Protein AF-F8QJW8-F1 (afdb_monomer_lite)

InterPro domains:
  IPR018825 Domain of unknown function DUF2427 [PF10348] (16-113)
  IPR018827 Protein YTP1-like, C-terminal [PF10355] (138-228)

Foldseek 3Di:
DDPDPPPDDDDFDQDDDPCQQPWDDDPLNVCLLVLLCCLLVPQLVVLLVCVVVVHPCNVVSVVVSLVSLVVSVCSNVPDDTHDFHDFPLVVLNVVVVVLVVLLVVLVVVLVVVPPVPHCNVVSVVSNNVSSVCSNVSSVVNSLRVVCRVVVDCPVPVLVVCLVVLVVVLVVVLVVVLCCCPVPVVVVCVVVVHDSVVVSVVSVVVSVVCSLVVSPPDPDDDVVSVVSD

pLDDT: mean 89.85, std 12.55, range [36.16, 98.5]

Sequence (228 aa):
VLTAVVVSAHEHHDELSEEEATAPVDTILWIHMGLQALVWGILFPVGMVLGITRSRWHVPLQSAGFALTIAGIVLGHSHKGRQFLPSAHGVFANVLFIPIFAQLLLGIYLKLHIHERTIRPYAVIAHGIVGKSYPVLGWTQMLLGVIAFRGYCRDHLGQCL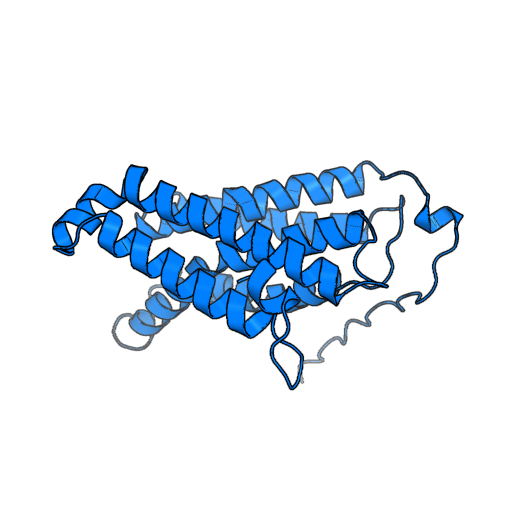AHYIMGSGFVAYGVIMAILLVVGEAWVKRSGRSPEWWDSWVITLWVSLNTFTEHRGSTWSVKDMQHT

Organism: Serpula lacrymans var. lacrymans (strain S7.3) (NCBI:txid936435)

Radius of gyration: 21.14 Å; chains: 1; bounding box: 57×52×58 Å

Secondary structure (DSSP, 8-state):
-------PPPPPPS---HHHHHS---HHHHHHHHHHHHIIIIIHHHHHHHHHTT-TTHHHHHHHHHHHHHHHHHHHHH--SS---S-HHHHHHHHHHHHHHHHHHHHHHHHTT-STTTTHHHHHHHHHHHHHHHHHHHHHHHHHHHHHHHT-SSS-HHHHHHHHHHHHHHHHHHHHHHHHHHT-HHHHHHHT--HHHHHHHHHHHHHHHHHHHH--SSS--HHHHHH-

Structure (mmCIF, N/CA/C/O backbone):
data_AF-F8QJW8-F1
#
_entry.id   AF-F8QJW8-F1
#
loop_
_atom_site.group_PDB
_atom_site.id
_atom_site.type_symbol
_atom_site.label_atom_id
_atom_site.label_alt_id
_atom_site.label_comp_id
_atom_site.label_asym_id
_atom_site.label_entity_id
_atom_site.label_seq_id
_atom_site.pdbx_PDB_ins_code
_atom_site.Cartn_x
_atom_site.Cartn_y
_atom_site.Cartn_z
_atom_site.occupancy
_atom_site.B_iso_or_equiv
_atom_site.auth_seq_id
_atom_site.auth_comp_id
_atom_site.auth_asym_id
_atom_site.auth_atom_id
_atom_site.pdbx_PDB_model_num
ATOM 1 N N . VAL A 1 1 ? -14.282 -35.675 -6.518 1.00 36.16 1 VAL A N 1
ATOM 2 C CA . VAL A 1 1 ? -12.902 -35.404 -6.979 1.00 36.16 1 VAL A CA 1
ATOM 3 C C . VAL A 1 1 ? -12.909 -34.018 -7.603 1.00 36.16 1 VAL A C 1
ATOM 5 O O . VAL A 1 1 ? -13.433 -33.873 -8.696 1.00 36.16 1 VAL A O 1
ATOM 8 N N . LEU A 1 2 ? -12.482 -32.987 -6.864 1.00 39.00 2 LEU A N 1
ATOM 9 C CA . LEU A 1 2 ? -12.323 -31.641 -7.424 1.00 39.00 2 LEU A CA 1
ATOM 10 C C . LEU A 1 2 ? -11.021 -31.639 -8.229 1.00 39.00 2 LEU A C 1
ATOM 12 O O . LEU A 1 2 ? -9.938 -31.720 -7.656 1.00 39.00 2 LEU A O 1
ATOM 16 N N . THR A 1 3 ? -11.127 -31.594 -9.551 1.00 42.06 3 THR A N 1
ATOM 17 C CA . THR A 1 3 ? -9.997 -31.344 -10.444 1.00 42.06 3 THR A CA 1
ATOM 18 C C . THR A 1 3 ? -9.549 -29.900 -10.259 1.00 42.06 3 THR A C 1
ATOM 20 O O . THR A 1 3 ? -10.220 -28.973 -10.711 1.00 42.06 3 THR A O 1
ATOM 23 N N . ALA A 1 4 ? -8.429 -29.705 -9.562 1.00 45.53 4 ALA A N 1
ATOM 24 C CA . ALA A 1 4 ? -7.701 -28.450 -9.604 1.00 45.53 4 ALA A CA 1
ATOM 25 C C . ALA A 1 4 ? -7.243 -28.233 -11.052 1.00 45.53 4 ALA A C 1
ATOM 27 O O . ALA A 1 4 ? -6.408 -28.977 -11.563 1.00 45.53 4 ALA A O 1
ATOM 28 N N . VAL A 1 5 ? -7.834 -27.251 -11.730 1.00 41.22 5 VAL A N 1
ATOM 29 C CA . VAL A 1 5 ? -7.302 -26.758 -12.999 1.00 41.22 5 VAL A CA 1
ATOM 30 C C . VAL A 1 5 ? -5.981 -26.086 -12.655 1.00 41.22 5 VAL A C 1
ATOM 32 O O . VAL A 1 5 ? -5.960 -25.008 -12.064 1.00 41.22 5 VAL A O 1
ATOM 35 N N . VAL A 1 6 ? -4.877 -26.762 -12.961 1.00 41.38 6 VAL A N 1
ATOM 36 C CA . VAL A 1 6 ? -3.554 -26.144 -12.952 1.00 41.38 6 VAL A CA 1
ATOM 37 C C . VAL A 1 6 ? -3.580 -25.117 -14.076 1.00 41.38 6 VAL A C 1
ATOM 39 O O . VAL A 1 6 ? -3.526 -25.470 -15.252 1.00 41.38 6 VAL A O 1
ATOM 42 N N . VAL A 1 7 ? -3.761 -23.846 -13.723 1.00 46.38 7 VAL A N 1
ATOM 43 C CA . VAL A 1 7 ? -3.550 -22.750 -14.666 1.00 46.38 7 VAL A CA 1
ATOM 44 C C . VAL A 1 7 ? -2.059 -22.755 -14.973 1.00 46.38 7 VAL A C 1
ATOM 46 O O . VAL A 1 7 ? -1.244 -22.476 -14.096 1.00 46.38 7 VAL A O 1
ATOM 49 N N . SER A 1 8 ? -1.705 -23.150 -16.196 1.00 47.16 8 SER A N 1
ATOM 50 C CA . SER A 1 8 ? -0.332 -23.042 -16.680 1.00 47.16 8 SER A CA 1
ATOM 51 C C . SER A 1 8 ? 0.048 -21.568 -16.672 1.00 47.16 8 SER A C 1
ATOM 53 O O . SER A 1 8 ? -0.591 -20.766 -17.352 1.00 47.16 8 SER A O 1
ATOM 55 N N . ALA A 1 9 ? 1.070 -21.205 -15.899 1.00 51.81 9 ALA A N 1
ATOM 56 C CA . ALA A 1 9 ? 1.741 -19.933 -16.109 1.00 51.81 9 ALA A CA 1
ATOM 57 C C . ALA A 1 9 ? 2.317 -19.934 -17.537 1.00 51.81 9 ALA A C 1
ATOM 59 O O . ALA A 1 9 ? 2.788 -20.972 -18.011 1.00 51.81 9 ALA A O 1
ATOM 60 N N . HIS A 1 10 ? 2.221 -18.808 -18.242 1.00 52.16 10 HIS A N 1
ATOM 61 C CA . HIS A 1 10 ? 2.908 -18.651 -19.523 1.00 52.16 10 HIS A CA 1
ATOM 62 C C . HIS A 1 10 ? 4.426 -18.675 -19.295 1.00 52.16 10 HIS A C 1
ATOM 64 O O . HIS A 1 10 ? 4.895 -18.240 -18.242 1.00 52.16 10 HIS A O 1
ATOM 70 N N . GLU A 1 11 ? 5.182 -19.187 -20.269 1.00 51.25 11 GLU A N 1
ATOM 71 C CA . GLU A 1 11 ? 6.643 -19.084 -20.267 1.00 51.25 11 GLU A CA 1
ATOM 72 C C . GLU A 1 11 ? 7.038 -17.607 -20.170 1.00 51.25 11 GLU A C 1
ATOM 74 O O . GLU A 1 11 ? 6.579 -16.771 -20.950 1.00 51.25 11 GLU A O 1
ATOM 79 N N . HIS A 1 12 ? 7.854 -17.274 -19.173 1.00 54.88 12 HIS A N 1
ATOM 80 C CA . HIS A 1 12 ? 8.476 -15.964 -19.103 1.00 54.88 12 HIS A CA 1
ATOM 81 C C . HIS A 1 12 ? 9.705 -15.990 -20.007 1.00 54.88 12 HIS A C 1
ATOM 83 O O . HIS A 1 12 ? 10.591 -16.818 -19.816 1.00 54.88 12 HIS A O 1
ATOM 89 N N . HIS A 1 13 ? 9.758 -15.094 -20.989 1.00 58.16 13 HIS A N 1
ATOM 90 C CA . HIS A 1 13 ? 10.983 -14.878 -21.745 1.00 58.16 13 HIS A CA 1
ATOM 91 C C . HIS A 1 13 ? 12.017 -14.231 -20.811 1.00 58.16 13 HIS A C 1
ATOM 93 O O . HIS A 1 13 ? 11.796 -13.134 -20.292 1.00 58.16 13 HIS A O 1
ATOM 99 N N . ASP A 1 14 ? 13.129 -14.929 -20.570 1.00 69.62 14 ASP A N 1
ATOM 100 C CA . ASP A 1 14 ? 14.255 -14.419 -19.773 1.00 69.62 14 ASP A CA 1
ATOM 101 C C . ASP A 1 14 ? 15.093 -13.376 -20.537 1.00 69.62 14 ASP A C 1
ATOM 103 O O . ASP A 1 14 ? 15.953 -12.710 -19.959 1.00 69.62 14 ASP A O 1
ATOM 107 N N . GLU A 1 15 ? 14.797 -13.184 -21.823 1.00 78.94 15 GLU A N 1
ATOM 108 C CA . GLU A 1 15 ? 15.428 -12.213 -22.710 1.00 78.94 15 GLU A CA 1
ATOM 109 C C . GLU A 1 15 ? 14.351 -11.389 -23.428 1.00 78.94 15 GLU A C 1
ATOM 111 O O . GLU A 1 15 ? 13.309 -11.914 -23.817 1.00 78.94 15 GLU A O 1
ATOM 116 N N . LEU A 1 16 ? 14.600 -10.088 -23.591 1.00 85.62 16 LEU A N 1
ATOM 117 C CA . LEU A 1 16 ? 13.775 -9.185 -24.398 1.00 85.62 16 LEU A CA 1
ATOM 118 C C . LEU A 1 16 ? 14.593 -8.703 -25.587 1.00 85.62 16 LEU A C 1
ATOM 120 O O . LEU A 1 16 ? 15.779 -8.397 -25.436 1.00 85.62 16 LEU A O 1
ATOM 124 N N . SER A 1 17 ? 13.952 -8.552 -26.743 1.00 89.81 17 SER A N 1
ATOM 125 C CA . SER A 1 17 ? 14.562 -7.808 -27.841 1.00 89.81 17 SER A CA 1
ATOM 126 C C . SER A 1 17 ? 14.733 -6.329 -27.471 1.00 89.81 17 SER A C 1
ATOM 128 O O . SER A 1 17 ? 14.002 -5.773 -26.644 1.00 89.81 17 SER A O 1
ATOM 130 N N . GLU A 1 18 ? 15.698 -5.661 -28.106 1.00 88.12 18 GLU A N 1
ATOM 131 C CA . GLU A 1 18 ? 15.909 -4.221 -27.916 1.00 88.12 18 GLU A CA 1
ATOM 132 C C . GLU A 1 18 ? 14.655 -3.416 -28.293 1.00 88.12 18 GLU A C 1
ATOM 134 O O . GLU A 1 18 ? 14.304 -2.453 -27.608 1.00 88.12 18 GLU A O 1
ATOM 139 N N . GLU A 1 19 ? 13.927 -3.854 -29.324 1.00 91.00 19 GLU A N 1
ATOM 140 C CA . GLU A 1 19 ? 12.655 -3.263 -29.742 1.00 91.00 19 GLU A CA 1
ATOM 141 C C . GLU A 1 19 ? 11.600 -3.349 -28.629 1.00 91.00 19 GLU A C 1
ATOM 143 O O . GLU A 1 19 ? 11.013 -2.336 -28.253 1.00 91.00 19 GLU A O 1
ATOM 148 N N . GLU A 1 20 ? 11.402 -4.525 -28.031 1.00 91.38 20 GLU A N 1
ATOM 149 C CA . GLU A 1 20 ? 10.426 -4.727 -26.954 1.00 91.38 20 GLU A CA 1
ATOM 150 C C . GLU A 1 20 ? 10.767 -3.937 -25.684 1.00 91.38 20 GLU A C 1
ATOM 152 O O . GLU A 1 20 ? 9.873 -3.389 -25.027 1.00 91.38 20 GLU A O 1
ATOM 157 N N . ALA A 1 21 ? 12.054 -3.858 -25.336 1.00 89.06 21 ALA A N 1
ATOM 158 C CA . ALA A 1 21 ? 12.527 -3.146 -24.152 1.00 89.06 21 ALA A CA 1
ATOM 159 C C . ALA A 1 21 ? 12.444 -1.616 -24.309 1.00 89.06 21 ALA A C 1
ATOM 161 O O . ALA A 1 21 ? 12.185 -0.896 -23.338 1.00 89.06 21 ALA A O 1
ATOM 162 N N . THR A 1 22 ? 12.655 -1.103 -25.523 1.00 91.00 22 THR A N 1
ATOM 163 C CA . THR A 1 22 ? 12.681 0.343 -25.803 1.00 91.00 22 THR A CA 1
ATOM 164 C C . THR A 1 22 ? 11.371 0.889 -26.361 1.00 91.00 22 THR A C 1
ATOM 166 O O . THR A 1 22 ? 11.186 2.112 -26.359 1.00 91.00 22 THR A O 1
ATOM 169 N N . ALA A 1 23 ? 10.432 0.013 -26.738 1.00 94.69 23 ALA A N 1
ATOM 170 C CA . ALA A 1 23 ? 9.104 0.375 -27.211 1.00 94.69 23 ALA A CA 1
ATOM 171 C C . ALA A 1 23 ? 8.422 1.422 -26.306 1.00 94.69 23 ALA A C 1
ATOM 173 O O . ALA A 1 23 ? 8.687 1.511 -25.094 1.00 94.69 23 ALA A O 1
ATOM 174 N N . PRO A 1 24 ? 7.537 2.259 -26.873 1.00 96.12 24 PRO A N 1
ATOM 175 C CA . PRO A 1 24 ? 6.809 3.244 -26.097 1.00 96.12 24 PRO A CA 1
ATOM 176 C C . PRO A 1 24 ? 5.868 2.576 -25.088 1.00 96.12 24 PRO A C 1
ATOM 178 O O . PRO A 1 24 ? 5.360 1.469 -25.279 1.00 96.12 24 PRO A O 1
ATOM 181 N N . VAL A 1 25 ? 5.620 3.291 -23.995 1.00 96.88 25 VAL A N 1
ATOM 182 C CA . VAL A 1 25 ? 4.612 2.914 -23.002 1.00 96.88 25 VAL A CA 1
ATOM 183 C C . VAL A 1 25 ? 3.246 3.164 -23.626 1.00 96.88 25 VAL A C 1
ATOM 185 O O . VAL A 1 25 ? 2.914 4.308 -23.946 1.00 96.88 25 VAL A O 1
ATOM 188 N N . ASP A 1 26 ? 2.475 2.101 -23.826 1.00 96.19 26 ASP A N 1
ATOM 189 C CA . ASP A 1 26 ? 1.152 2.209 -24.429 1.00 96.19 26 ASP A CA 1
ATOM 190 C C . ASP A 1 26 ? 0.110 2.760 -23.439 1.00 96.19 26 ASP A C 1
ATOM 192 O O . ASP A 1 26 ? 0.332 2.889 -22.230 1.00 96.19 26 ASP A O 1
ATOM 196 N N . THR A 1 27 ? -1.063 3.110 -23.962 1.00 97.62 27 THR A N 1
ATOM 197 C CA . THR A 1 27 ? -2.161 3.644 -23.150 1.00 97.62 27 THR A CA 1
ATOM 198 C C . THR A 1 27 ? -2.658 2.637 -22.110 1.00 97.62 27 THR A C 1
ATOM 200 O O . THR A 1 27 ? -3.026 3.043 -21.012 1.00 97.62 27 THR A O 1
ATOM 203 N N . ILE A 1 28 ? -2.651 1.335 -22.416 1.00 97.88 28 ILE A N 1
ATOM 204 C CA . ILE A 1 28 ? -3.119 0.284 -21.498 1.00 97.88 28 ILE A CA 1
ATOM 205 C C . ILE A 1 28 ? -2.238 0.250 -20.248 1.00 97.88 28 ILE A C 1
ATOM 207 O O . ILE A 1 28 ? -2.748 0.237 -19.127 1.00 97.88 28 ILE A O 1
ATOM 211 N N . LEU A 1 29 ? -0.923 0.300 -20.434 1.00 96.94 29 LEU A N 1
ATOM 212 C CA . LEU A 1 29 ? 0.061 0.305 -19.366 1.00 96.94 29 LEU A CA 1
ATOM 213 C C . LEU A 1 29 ? 0.009 1.607 -18.557 1.00 96.94 29 LEU A C 1
ATOM 215 O O . LEU A 1 29 ? 0.073 1.564 -17.328 1.00 96.94 29 LEU A O 1
ATOM 219 N N . TRP A 1 30 ? -0.200 2.759 -19.203 1.00 97.88 30 TRP A N 1
ATOM 220 C CA . TRP A 1 30 ? -0.462 4.015 -18.486 1.00 97.88 30 TRP A CA 1
ATOM 221 C C . TRP A 1 30 ? -1.714 3.939 -17.610 1.00 97.88 30 TRP A C 1
ATOM 223 O O . TRP A 1 30 ? -1.670 4.349 -16.447 1.00 97.88 30 TRP A O 1
ATOM 233 N N . ILE A 1 31 ? -2.812 3.381 -18.131 1.00 98.31 31 ILE A N 1
ATOM 234 C CA . ILE A 1 31 ? -4.045 3.185 -17.359 1.00 98.31 31 ILE A CA 1
ATOM 235 C C . ILE A 1 31 ? -3.792 2.215 -16.205 1.00 98.31 31 ILE A C 1
ATOM 237 O O . ILE A 1 31 ? -4.214 2.506 -15.092 1.00 98.31 31 ILE A O 1
ATOM 241 N N . HIS A 1 32 ? -3.080 1.105 -16.426 1.00 98.12 32 HIS A N 1
ATOM 242 C CA . HIS A 1 32 ? -2.706 0.170 -15.363 1.00 98.12 32 HIS A CA 1
ATOM 243 C C . HIS A 1 32 ? -1.979 0.886 -14.216 1.00 98.12 32 HIS A C 1
ATOM 245 O O . HIS A 1 32 ? -2.413 0.795 -13.066 1.00 98.12 32 HIS A O 1
ATOM 251 N N . MET A 1 33 ? -0.910 1.628 -14.528 1.00 98.00 33 MET A N 1
ATOM 252 C CA . MET A 1 33 ? -0.100 2.321 -13.523 1.00 98.00 33 MET A CA 1
ATOM 253 C C . MET A 1 33 ? -0.920 3.369 -12.765 1.00 98.00 33 MET A C 1
ATOM 255 O O . MET A 1 33 ? -0.917 3.381 -11.534 1.00 98.00 33 MET A O 1
ATOM 259 N N . GLY A 1 34 ? -1.664 4.217 -13.482 1.00 98.38 34 GLY A N 1
ATOM 260 C CA . GLY A 1 34 ? -2.496 5.253 -12.869 1.00 98.38 34 GLY A CA 1
ATOM 261 C C . GLY A 1 34 ? -3.626 4.678 -12.013 1.00 98.38 34 GLY A C 1
ATOM 262 O O . GLY A 1 34 ? -3.839 5.120 -10.883 1.00 98.38 34 GLY A O 1
ATOM 263 N N . LEU A 1 35 ? -4.319 3.652 -12.515 1.00 98.50 35 LEU A N 1
ATOM 264 C CA . LEU A 1 35 ? -5.409 2.989 -11.802 1.00 98.50 35 LEU A CA 1
ATOM 265 C C . LEU A 1 35 ? -4.908 2.307 -10.529 1.00 98.50 35 LEU A C 1
ATOM 267 O O . LEU A 1 35 ? -5.502 2.490 -9.469 1.00 98.50 35 LEU A O 1
ATOM 271 N N . GLN A 1 36 ? -3.819 1.540 -10.606 1.00 98.31 36 GLN A N 1
ATOM 272 C CA . GLN A 1 36 ? -3.287 0.843 -9.435 1.00 98.31 36 GLN A CA 1
ATOM 273 C C . GLN A 1 36 ? -2.722 1.827 -8.405 1.00 98.31 36 GLN A C 1
ATOM 275 O O . GLN A 1 36 ? -2.938 1.627 -7.211 1.00 98.31 36 GLN A O 1
ATOM 280 N N . ALA A 1 37 ? -2.096 2.928 -8.835 1.00 98.06 37 ALA A N 1
ATOM 281 C CA . ALA A 1 37 ? -1.667 3.985 -7.922 1.00 98.06 37 ALA A CA 1
ATOM 282 C C . ALA A 1 37 ? -2.853 4.615 -7.171 1.00 98.06 37 ALA A C 1
ATOM 284 O O . ALA A 1 37 ? -2.799 4.786 -5.953 1.00 98.06 37 ALA A O 1
ATOM 285 N N . LEU A 1 38 ? -3.961 4.893 -7.866 1.00 98.12 38 LEU A N 1
ATOM 286 C CA . LEU A 1 38 ? -5.191 5.395 -7.248 1.00 98.12 38 LEU A CA 1
ATOM 287 C C . LEU A 1 38 ? -5.796 4.378 -6.265 1.00 98.12 38 LEU A C 1
ATOM 289 O O . LEU A 1 38 ? -6.169 4.729 -5.146 1.00 98.12 38 LEU A O 1
ATOM 293 N N . VAL A 1 39 ? -5.896 3.110 -6.664 1.00 98.31 39 VAL A N 1
ATOM 294 C CA . VAL A 1 39 ? -6.525 2.064 -5.848 1.00 98.31 39 VAL A CA 1
ATOM 295 C C . VAL A 1 39 ? -5.723 1.793 -4.573 1.00 98.31 39 VAL A C 1
ATOM 297 O O . VAL A 1 39 ? -6.284 1.833 -3.476 1.00 98.31 39 VAL A O 1
ATOM 300 N N . TRP A 1 40 ? -4.415 1.560 -4.696 1.00 97.75 40 TRP A N 1
ATOM 301 C CA . TRP A 1 40 ? -3.556 1.195 -3.566 1.00 97.75 40 TRP A CA 1
ATOM 302 C C . TRP A 1 40 ? -3.097 2.392 -2.740 1.00 97.75 40 TRP A C 1
ATOM 304 O O . TRP A 1 40 ? -2.996 2.277 -1.520 1.00 97.75 40 TRP A O 1
ATOM 314 N N . GLY A 1 41 ? -2.846 3.536 -3.376 1.00 95.69 41 GLY A N 1
ATOM 315 C CA . GLY A 1 41 ? -2.397 4.749 -2.697 1.00 95.69 41 GLY A CA 1
ATOM 316 C C . GLY A 1 41 ? -3.523 5.544 -2.039 1.00 95.69 41 GLY A C 1
ATOM 317 O O . GLY A 1 41 ? -3.269 6.253 -1.069 1.00 95.69 41 GLY A O 1
ATOM 318 N N . ILE A 1 42 ? -4.763 5.433 -2.534 1.00 95.81 42 ILE A N 1
ATOM 319 C CA . ILE A 1 42 ? -5.879 6.273 -2.072 1.00 95.81 42 ILE A CA 1
ATOM 320 C C . ILE A 1 42 ? -7.089 5.435 -1.655 1.00 95.81 42 ILE A C 1
ATOM 322 O O . ILE A 1 42 ? -7.502 5.518 -0.498 1.00 95.81 42 ILE A O 1
ATOM 326 N N . LEU A 1 43 ? -7.671 4.620 -2.543 1.00 97.75 43 LEU A N 1
ATOM 327 C CA . LEU A 1 43 ? -8.962 3.975 -2.253 1.00 97.75 43 LEU A CA 1
ATOM 328 C C . LEU A 1 43 ? -8.891 3.003 -1.072 1.00 97.75 43 LEU A C 1
ATOM 330 O O . LEU A 1 43 ? -9.716 3.110 -0.164 1.00 97.75 43 LEU A O 1
ATOM 334 N N . PHE A 1 44 ? -7.914 2.091 -1.043 1.00 97.31 44 PHE A N 1
ATOM 335 C CA . PHE A 1 44 ? -7.772 1.145 0.067 1.00 97.31 44 PHE A CA 1
ATOM 336 C C . PHE A 1 44 ? -7.426 1.826 1.402 1.00 97.31 44 PHE A C 1
ATOM 338 O O . PHE A 1 44 ? -8.076 1.495 2.397 1.00 97.31 44 PHE A O 1
ATOM 345 N N . PRO A 1 45 ? -6.487 2.792 1.479 1.00 95.06 45 PRO A N 1
ATOM 346 C CA . PRO A 1 45 ? -6.262 3.560 2.705 1.00 95.06 45 PRO A CA 1
ATOM 347 C C . PRO A 1 45 ? -7.507 4.312 3.192 1.00 95.06 45 PRO A C 1
ATOM 349 O O . PRO A 1 45 ? -7.849 4.237 4.374 1.00 95.06 45 PRO A O 1
ATOM 352 N N . VAL A 1 46 ? -8.240 4.979 2.295 1.00 95.81 46 VAL A N 1
ATOM 353 C CA . VAL A 1 46 ? -9.497 5.659 2.651 1.00 95.81 46 VAL A CA 1
ATOM 354 C C . VAL A 1 46 ? -10.530 4.643 3.137 1.00 95.81 46 VAL A C 1
ATOM 356 O O . VAL A 1 46 ? -11.141 4.834 4.188 1.00 95.81 46 VAL A O 1
ATOM 359 N N . GLY A 1 47 ? -10.694 3.525 2.432 1.00 96.88 47 GLY A N 1
ATOM 360 C CA . GLY A 1 47 ? -11.585 2.443 2.832 1.00 96.88 47 GLY A CA 1
ATOM 361 C C . GLY A 1 47 ? -11.219 1.856 4.193 1.00 96.88 47 GLY A C 1
ATOM 362 O O . GLY A 1 47 ? -12.109 1.638 5.015 1.00 96.88 47 GLY A O 1
ATOM 363 N N . MET A 1 48 ? -9.933 1.679 4.494 1.00 96.25 48 MET A N 1
ATOM 364 C CA . MET A 1 48 ? -9.447 1.266 5.812 1.00 96.25 48 MET A CA 1
ATOM 365 C C . MET A 1 48 ? -9.869 2.263 6.901 1.00 96.25 48 MET A C 1
ATOM 367 O O . MET A 1 48 ? -10.426 1.847 7.919 1.00 96.25 48 MET A O 1
ATOM 371 N N . VAL A 1 49 ? -9.670 3.569 6.686 1.00 93.81 49 VAL A N 1
ATOM 372 C CA . VAL A 1 49 ? -10.092 4.617 7.634 1.00 93.81 49 VAL A CA 1
ATOM 373 C C . VAL A 1 49 ? -11.608 4.593 7.840 1.00 93.81 49 VAL A C 1
ATOM 375 O O . VAL A 1 49 ? -12.070 4.619 8.981 1.00 93.81 49 VAL A O 1
ATOM 378 N N . LEU A 1 50 ? -12.393 4.458 6.767 1.00 96.31 50 LEU A N 1
ATOM 379 C CA . LEU A 1 50 ? -13.850 4.294 6.847 1.00 96.31 50 LEU A CA 1
ATOM 380 C C . LEU A 1 50 ? -14.251 3.049 7.653 1.00 96.31 50 LEU A C 1
ATOM 382 O O . LEU A 1 50 ? -15.258 3.072 8.357 1.00 96.31 50 LEU A O 1
ATOM 386 N N . GLY A 1 51 ? -13.469 1.971 7.578 1.00 95.19 51 GLY A N 1
ATOM 387 C CA . GLY A 1 51 ? -13.677 0.763 8.378 1.00 95.19 51 GLY A CA 1
ATOM 388 C C . GLY A 1 51 ? -13.427 1.002 9.868 1.00 95.19 51 GLY A C 1
ATOM 389 O O . GLY A 1 51 ? -14.231 0.588 10.704 1.00 95.19 51 GLY A O 1
ATOM 390 N N . ILE A 1 52 ? -12.358 1.730 10.206 1.00 92.44 52 ILE A N 1
ATOM 391 C CA . ILE A 1 52 ? -12.021 2.107 11.590 1.00 92.44 52 ILE A CA 1
ATOM 392 C C . ILE A 1 52 ? -13.115 2.994 12.194 1.00 92.44 52 ILE A C 1
ATOM 394 O O . ILE A 1 52 ? -13.538 2.765 13.327 1.00 92.44 52 ILE A O 1
ATOM 398 N N . THR A 1 53 ? -13.621 3.961 11.427 1.00 93.31 53 THR A N 1
ATOM 399 C CA . THR A 1 53 ? -14.697 4.871 11.857 1.00 93.31 53 THR A CA 1
ATOM 400 C C . THR A 1 53 ? -16.096 4.261 11.744 1.00 93.31 53 THR A C 1
ATOM 402 O O . THR A 1 53 ? -17.080 4.924 12.061 1.00 93.31 53 THR A O 1
ATOM 405 N N . ARG A 1 54 ? -16.202 2.986 11.337 1.00 93.88 54 ARG A N 1
ATOM 406 C CA . ARG A 1 54 ? -17.463 2.240 11.165 1.00 93.88 54 ARG A CA 1
ATOM 407 C C . ARG A 1 54 ? -18.448 2.908 10.195 1.00 93.88 54 ARG A C 1
ATOM 409 O O . ARG A 1 54 ? -19.663 2.804 10.358 1.00 93.88 54 ARG A O 1
ATOM 416 N N . SER A 1 55 ? -17.940 3.569 9.160 1.00 97.00 55 SER A N 1
ATOM 417 C CA . SER A 1 55 ? -18.759 4.187 8.119 1.00 97.00 55 SER A CA 1
ATOM 418 C C . SER A 1 55 ? -19.423 3.142 7.217 1.00 97.00 55 SER A C 1
ATOM 420 O O . SER A 1 55 ? -18.795 2.176 6.779 1.00 97.00 55 SER A O 1
ATOM 422 N N . ARG A 1 56 ? -20.688 3.381 6.843 1.00 96.75 56 ARG A N 1
ATOM 423 C CA . ARG A 1 56 ? -21.428 2.541 5.880 1.00 96.75 56 ARG A CA 1
ATOM 424 C C . ARG A 1 56 ? -20.772 2.472 4.495 1.00 96.75 56 ARG A C 1
ATOM 426 O O . ARG A 1 56 ? -21.017 1.522 3.760 1.00 96.75 56 ARG A O 1
ATOM 433 N N . TRP A 1 57 ? -19.939 3.459 4.154 1.00 97.81 57 TRP A N 1
ATOM 434 C CA . TRP A 1 57 ? -19.224 3.538 2.877 1.00 97.81 57 TRP A CA 1
ATOM 435 C C . TRP A 1 57 ? -17.985 2.644 2.801 1.00 97.81 57 TRP A C 1
ATOM 437 O O . TRP A 1 57 ? -17.473 2.436 1.705 1.00 97.81 57 TRP A O 1
ATOM 447 N N . HIS A 1 58 ? -17.542 2.067 3.924 1.00 97.62 58 HIS A N 1
ATOM 448 C CA . HIS A 1 58 ? -16.409 1.144 3.953 1.00 97.62 58 HIS A CA 1
ATOM 449 C C . HIS A 1 58 ? -16.576 0.001 2.942 1.00 97.62 58 HIS A C 1
ATOM 451 O O . HIS A 1 58 ? -15.731 -0.190 2.076 1.00 97.62 58 HIS A O 1
ATOM 457 N N . VAL A 1 59 ? -17.689 -0.736 3.012 1.00 97.00 59 VAL A N 1
ATOM 458 C CA . VAL A 1 59 ? -17.882 -1.930 2.174 1.00 97.00 59 VAL A CA 1
ATOM 459 C C . VAL A 1 59 ? -18.039 -1.594 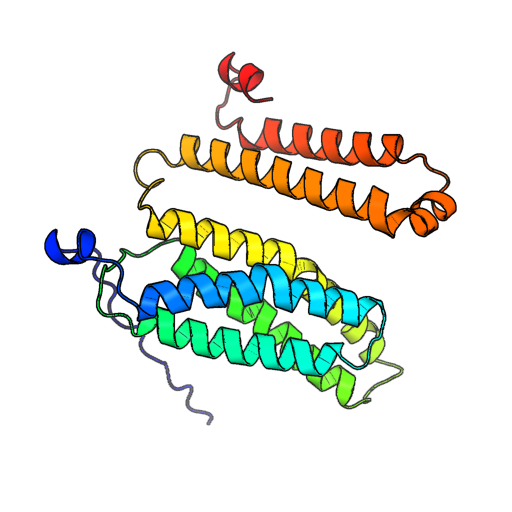0.687 1.00 97.00 59 VAL A C 1
ATOM 461 O O . VAL A 1 59 ? -17.345 -2.229 -0.109 1.00 97.00 59 VAL A O 1
ATOM 464 N N . PRO A 1 60 ? -18.868 -0.610 0.275 1.00 97.75 60 PRO A N 1
ATOM 465 C CA . PRO A 1 60 ? -18.942 -0.208 -1.128 1.00 97.75 60 PRO A CA 1
ATOM 466 C C . PRO A 1 60 ? -17.589 0.220 -1.703 1.00 97.75 60 PRO A C 1
ATOM 468 O O . PRO A 1 60 ? -17.212 -0.251 -2.774 1.00 97.75 60 PRO A O 1
ATOM 471 N N . LEU A 1 61 ? -16.831 1.051 -0.976 1.00 98.12 61 LEU A N 1
ATOM 472 C CA . LEU A 1 61 ? -15.538 1.544 -1.451 1.00 98.12 61 LEU A CA 1
ATOM 473 C C . LEU A 1 61 ? -14.509 0.414 -1.579 1.00 98.12 61 LEU A C 1
ATOM 475 O O . LEU A 1 61 ? -13.835 0.324 -2.600 1.00 98.12 61 LEU A O 1
ATOM 479 N N . GLN A 1 62 ? -14.428 -0.484 -0.591 1.00 97.31 62 GLN A N 1
ATOM 480 C CA . GLN A 1 62 ? -13.511 -1.630 -0.645 1.00 97.31 62 GLN A CA 1
ATOM 481 C C . GLN A 1 62 ? -13.879 -2.607 -1.766 1.00 97.31 62 GLN A C 1
ATOM 483 O O . GLN A 1 62 ? -12.993 -3.123 -2.440 1.00 97.31 62 GLN A O 1
ATOM 488 N N . SER A 1 63 ? -15.174 -2.835 -1.999 1.00 97.00 63 SER A N 1
ATOM 489 C CA . SER A 1 63 ? -15.643 -3.705 -3.087 1.00 97.00 63 SER A CA 1
ATOM 490 C C . SER A 1 63 ? -15.269 -3.130 -4.454 1.00 97.00 63 SER A C 1
ATOM 492 O O . SER A 1 63 ? -14.762 -3.856 -5.307 1.00 97.00 63 SER A O 1
ATOM 494 N N . ALA A 1 64 ? -15.450 -1.817 -4.640 1.00 98.06 64 ALA A N 1
ATOM 495 C CA . ALA A 1 64 ? -14.984 -1.116 -5.833 1.00 98.06 64 ALA A CA 1
ATOM 496 C C . ALA A 1 64 ? -13.455 -1.197 -5.969 1.00 98.06 64 ALA A C 1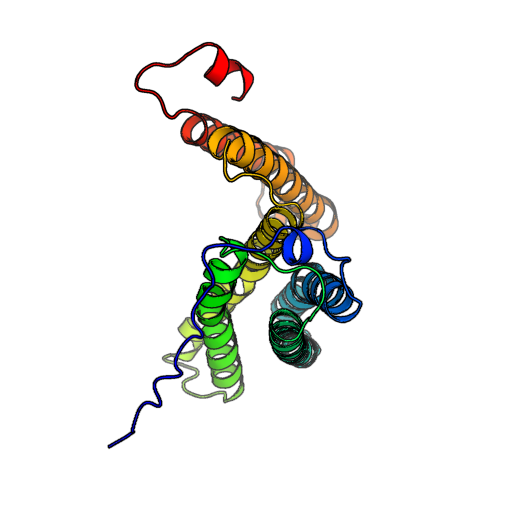
ATOM 498 O O . ALA A 1 64 ? -12.963 -1.500 -7.051 1.00 98.06 64 ALA A O 1
ATOM 499 N N . GLY A 1 65 ? -12.711 -1.012 -4.873 1.00 98.00 65 GLY A N 1
ATOM 500 C CA . GLY A 1 65 ? -11.257 -1.177 -4.838 1.00 98.00 65 GLY A CA 1
ATOM 501 C C . GLY A 1 65 ? -10.816 -2.549 -5.348 1.00 98.00 65 GLY A C 1
ATOM 502 O O . GLY A 1 65 ? -10.020 -2.615 -6.276 1.00 98.00 65 GLY A O 1
ATOM 503 N N . PHE A 1 66 ? -11.398 -3.639 -4.835 1.00 97.50 66 PHE A N 1
ATOM 504 C CA . PHE A 1 66 ? -11.081 -4.994 -5.301 1.00 97.50 66 PHE A CA 1
ATOM 505 C C . PHE A 1 66 ? -11.432 -5.220 -6.777 1.00 97.50 66 PHE A C 1
ATOM 507 O O . PHE A 1 66 ? -10.629 -5.797 -7.510 1.00 97.50 66 PHE A O 1
ATOM 514 N N . ALA A 1 67 ? -12.595 -4.748 -7.236 1.00 98.12 67 ALA A N 1
ATOM 515 C CA . ALA A 1 67 ? -12.981 -4.861 -8.643 1.00 98.12 67 ALA A CA 1
ATOM 516 C C . ALA A 1 67 ? -11.998 -4.117 -9.564 1.00 98.12 67 ALA A C 1
ATOM 518 O O . ALA A 1 67 ? -11.568 -4.653 -10.586 1.00 98.12 67 ALA A O 1
ATOM 519 N N . LEU A 1 68 ? -11.584 -2.911 -9.170 1.00 98.38 68 LEU A N 1
ATOM 520 C CA . LEU A 1 68 ? -10.596 -2.118 -9.899 1.00 98.38 68 LEU A CA 1
ATOM 521 C C . LEU A 1 68 ? -9.192 -2.731 -9.832 1.00 98.38 68 LEU A C 1
ATOM 523 O O . LEU A 1 68 ? -8.468 -2.667 -10.822 1.00 98.38 68 LEU A O 1
ATOM 527 N N . THR A 1 69 ? -8.814 -3.382 -8.726 1.00 97.81 69 THR A N 1
ATOM 528 C CA . THR A 1 69 ? -7.568 -4.159 -8.650 1.00 97.81 69 THR A CA 1
ATOM 529 C C . THR A 1 69 ? -7.572 -5.289 -9.674 1.00 97.81 69 THR A C 1
ATOM 531 O O . THR A 1 69 ? -6.587 -5.434 -10.394 1.00 97.81 69 THR A O 1
ATOM 534 N N . ILE A 1 70 ? -8.668 -6.050 -9.787 1.00 96.69 70 ILE A N 1
ATOM 535 C CA . ILE A 1 70 ? -8.807 -7.129 -10.780 1.00 96.69 70 ILE A CA 1
ATOM 536 C C . ILE A 1 70 ? -8.715 -6.564 -12.200 1.00 96.69 70 ILE A C 1
ATOM 538 O O . ILE A 1 70 ? -7.939 -7.071 -13.008 1.00 96.69 70 ILE A O 1
ATOM 542 N N . ALA A 1 71 ? -9.443 -5.483 -12.496 1.00 97.75 71 ALA A N 1
ATOM 543 C CA . ALA A 1 71 ? -9.362 -4.815 -13.793 1.00 97.75 71 ALA A CA 1
ATOM 544 C C . ALA A 1 71 ? -7.927 -4.363 -14.104 1.00 97.75 71 ALA A C 1
ATOM 546 O O . ALA A 1 71 ? -7.415 -4.607 -15.193 1.00 97.75 71 ALA A O 1
ATOM 547 N N . GLY A 1 72 ? -7.237 -3.771 -13.130 1.00 97.38 72 GLY A N 1
ATOM 548 C CA . GLY A 1 72 ? -5.850 -3.370 -13.292 1.00 97.38 72 GLY A CA 1
ATOM 549 C C . GLY A 1 72 ? -4.898 -4.556 -13.479 1.00 97.38 72 GLY A C 1
ATOM 550 O O . GLY A 1 72 ? -3.962 -4.430 -14.258 1.00 97.38 72 GLY A O 1
ATOM 551 N N . ILE A 1 73 ? -5.124 -5.712 -12.844 1.00 95.31 73 ILE A N 1
ATOM 552 C CA . ILE A 1 73 ? -4.343 -6.936 -13.114 1.00 95.31 73 ILE A CA 1
ATOM 553 C C . ILE A 1 73 ? -4.506 -7.344 -14.579 1.00 95.31 73 ILE A C 1
ATOM 555 O O . ILE A 1 73 ? -3.507 -7.605 -15.244 1.00 95.31 73 ILE A O 1
ATOM 559 N N . VAL A 1 74 ? -5.734 -7.339 -15.105 1.00 96.56 74 VAL A N 1
ATOM 560 C CA . VAL A 1 74 ? -5.989 -7.651 -16.520 1.00 96.56 74 VAL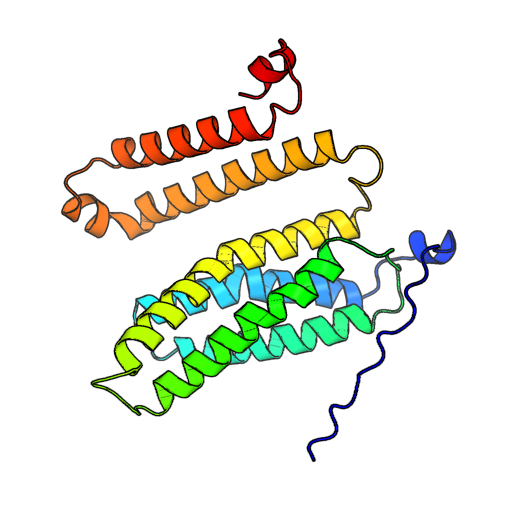 A CA 1
ATOM 561 C C . VAL A 1 74 ? -5.255 -6.669 -17.431 1.00 96.56 74 VAL A C 1
ATOM 563 O O . VAL A 1 74 ? -4.547 -7.103 -18.337 1.00 96.56 74 VAL A O 1
ATOM 566 N N . LEU A 1 75 ? -5.344 -5.361 -17.166 1.00 96.88 75 LEU A N 1
ATOM 567 C CA . LEU A 1 75 ? -4.633 -4.338 -17.945 1.00 96.88 75 LEU A CA 1
ATOM 568 C C . LEU A 1 75 ? -3.113 -4.564 -17.941 1.00 96.88 75 LEU A C 1
ATOM 570 O O . LEU A 1 75 ? -2.486 -4.501 -18.994 1.00 96.88 75 LEU A O 1
ATOM 574 N N . GLY A 1 76 ? -2.540 -4.897 -16.781 1.00 94.25 76 GLY A N 1
ATOM 575 C CA . GLY A 1 76 ? -1.104 -5.148 -16.626 1.00 94.25 76 GLY A CA 1
ATOM 576 C C . GLY A 1 76 ? -0.592 -6.373 -17.390 1.00 94.25 76 GLY A C 1
ATOM 577 O O . GLY A 1 76 ? 0.584 -6.419 -17.711 1.00 94.25 76 GLY A O 1
ATOM 578 N N . HIS A 1 77 ? -1.457 -7.332 -17.729 1.00 93.00 77 HIS A N 1
ATOM 579 C CA . HIS A 1 77 ? -1.091 -8.499 -18.549 1.00 93.00 77 HIS A CA 1
ATOM 580 C C . HIS A 1 77 ? -1.521 -8.368 -20.019 1.00 93.00 77 HIS A C 1
ATOM 582 O O . HIS A 1 77 ? -1.162 -9.199 -20.849 1.00 93.00 77 HIS A O 1
ATOM 588 N N . SER A 1 78 ? -2.317 -7.346 -20.350 1.00 93.81 78 SER A N 1
ATOM 589 C CA . SER A 1 78 ? -2.915 -7.187 -21.683 1.00 93.81 78 SER A CA 1
ATOM 590 C C . SER A 1 78 ? -2.232 -6.121 -22.539 1.00 93.81 78 SER A C 1
ATOM 592 O O . SER A 1 78 ? -2.555 -6.014 -23.724 1.00 93.81 78 SER A O 1
ATOM 594 N N . HIS A 1 79 ? -1.314 -5.331 -21.970 1.00 94.44 79 HIS A N 1
ATOM 595 C CA . HIS A 1 79 ? -0.584 -4.306 -22.718 1.00 94.44 79 HIS A CA 1
ATOM 596 C C . HIS A 1 79 ? 0.285 -4.924 -23.825 1.00 94.44 79 HIS A C 1
ATOM 598 O O . HIS A 1 79 ? 0.730 -6.070 -23.736 1.00 94.44 79 HIS A O 1
ATOM 604 N N . LYS A 1 80 ? 0.511 -4.157 -24.892 1.00 92.31 80 LYS A N 1
ATOM 605 C CA . LYS A 1 80 ? 1.280 -4.560 -26.083 1.00 92.31 80 LYS A CA 1
ATOM 606 C C . LYS A 1 80 ? 2.422 -3.597 -26.416 1.00 92.31 80 LYS A C 1
ATOM 608 O O . LYS A 1 80 ? 3.147 -3.840 -27.370 1.00 92.31 80 LYS A O 1
ATOM 613 N N . GLY A 1 81 ? 2.578 -2.520 -25.644 1.00 92.69 81 GLY A N 1
ATOM 614 C CA . GLY A 1 81 ? 3.726 -1.613 -25.707 1.00 92.69 81 GLY A CA 1
ATOM 615 C C . GLY A 1 81 ? 4.976 -2.213 -25.064 1.00 92.69 81 GLY A C 1
ATOM 616 O O . GLY A 1 81 ? 5.180 -3.424 -25.114 1.00 92.69 81 GLY A O 1
ATOM 617 N N . ARG A 1 82 ? 5.790 -1.364 -24.423 1.00 95.12 82 ARG A N 1
ATOM 618 C CA . ARG A 1 82 ? 7.016 -1.767 -23.710 1.00 95.12 82 ARG A CA 1
ATOM 619 C C . ARG A 1 82 ? 6.840 -3.041 -22.884 1.00 95.12 82 ARG A C 1
ATOM 621 O O . ARG A 1 82 ? 5.951 -3.096 -22.036 1.00 95.12 82 ARG A O 1
ATOM 628 N N . GLN A 1 83 ? 7.717 -4.015 -23.102 1.00 93.94 83 GLN A N 1
ATOM 629 C CA . GLN A 1 83 ? 7.761 -5.255 -22.332 1.00 93.94 83 GLN A CA 1
ATOM 630 C C . GLN A 1 83 ? 8.774 -5.157 -21.192 1.00 93.94 83 GLN A C 1
ATOM 632 O O . GLN A 1 83 ? 9.719 -4.366 -21.234 1.00 93.94 83 GLN A O 1
ATOM 637 N N . PHE A 1 84 ? 8.566 -5.967 -20.156 1.00 92.62 84 PHE A N 1
ATOM 638 C CA . PHE A 1 84 ? 9.419 -5.997 -18.973 1.00 92.62 84 PHE A CA 1
ATOM 639 C C . PHE A 1 84 ? 9.841 -7.424 -18.672 1.00 92.62 84 PHE A C 1
ATOM 641 O O . PHE A 1 84 ? 9.030 -8.346 -18.688 1.00 92.62 84 PHE A O 1
ATOM 648 N N . LEU A 1 85 ? 11.116 -7.581 -18.335 1.00 91.19 85 LEU A N 1
ATOM 649 C CA . LEU A 1 85 ? 11.644 -8.834 -17.820 1.00 91.19 85 LEU A CA 1
ATOM 650 C C . LEU A 1 85 ? 10.992 -9.176 -16.467 1.00 91.19 85 LEU A C 1
ATOM 652 O O . LEU A 1 85 ? 10.531 -8.267 -15.757 1.00 91.19 85 LEU A O 1
ATOM 656 N N . PRO A 1 86 ? 11.032 -10.455 -16.045 1.00 91.06 86 PRO A N 1
ATOM 657 C CA . PRO A 1 86 ? 10.603 -10.864 -14.713 1.00 91.06 86 PRO A CA 1
ATOM 658 C C . PRO A 1 86 ? 11.179 -9.948 -13.632 1.00 91.06 86 PRO A C 1
ATOM 660 O O . PRO A 1 86 ? 12.354 -9.564 -13.661 1.00 91.06 86 PRO A O 1
ATOM 663 N N . SER A 1 87 ? 10.325 -9.533 -12.700 1.00 92.38 87 SER A N 1
ATOM 664 C CA . SER A 1 87 ? 10.663 -8.518 -11.706 1.00 92.38 87 SER A CA 1
ATOM 665 C C . SER A 1 87 ? 10.026 -8.818 -10.356 1.00 92.38 87 SER A C 1
ATOM 667 O O . SER A 1 87 ? 9.006 -9.505 -10.257 1.00 92.38 87 SER A O 1
ATOM 669 N N . ALA A 1 88 ? 10.601 -8.234 -9.304 1.00 94.12 88 ALA A N 1
ATOM 670 C CA . ALA A 1 88 ? 10.046 -8.313 -7.958 1.00 94.12 88 ALA A CA 1
ATOM 671 C C . ALA A 1 88 ? 8.605 -7.773 -7.880 1.00 94.12 88 ALA A C 1
ATOM 673 O O . ALA A 1 88 ? 7.826 -8.274 -7.077 1.00 94.12 88 ALA A O 1
ATOM 674 N N . HIS A 1 89 ? 8.223 -6.817 -8.738 1.00 96.00 89 HIS A N 1
ATOM 675 C CA . HIS A 1 89 ? 6.844 -6.328 -8.842 1.00 96.00 89 HIS A CA 1
ATOM 676 C C . HIS A 1 89 ? 5.861 -7.431 -9.246 1.00 96.00 89 HIS A C 1
ATOM 678 O O . HIS A 1 89 ? 4.819 -7.579 -8.611 1.00 96.00 89 HIS A O 1
ATOM 684 N N . GLY A 1 90 ? 6.195 -8.217 -10.275 1.00 94.81 90 GLY A N 1
ATOM 685 C CA . GLY A 1 90 ? 5.355 -9.330 -10.729 1.00 94.81 90 GLY A CA 1
ATOM 686 C C . GLY A 1 90 ? 5.257 -10.435 -9.676 1.00 94.81 90 GLY A C 1
ATOM 687 O O . GLY A 1 90 ? 4.167 -10.912 -9.365 1.00 94.81 90 GLY A O 1
ATOM 688 N N . VAL A 1 91 ? 6.386 -10.782 -9.048 1.00 95.38 91 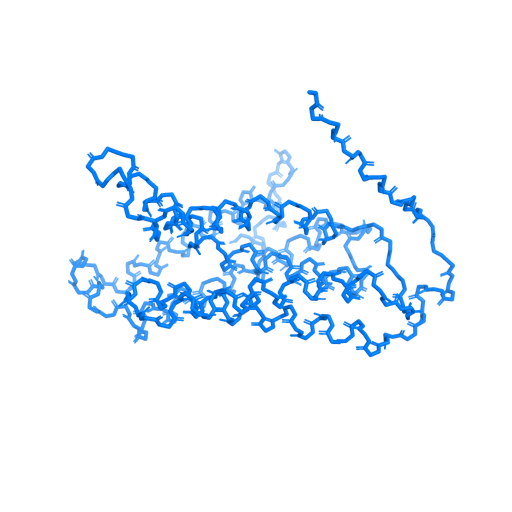VAL A N 1
ATOM 689 C CA . VAL A 1 91 ? 6.425 -11.779 -7.965 1.00 95.38 91 VAL A CA 1
ATOM 690 C C . VAL A 1 91 ? 5.594 -11.322 -6.765 1.00 95.38 91 VAL A C 1
ATOM 692 O O . VAL A 1 91 ? 4.765 -12.080 -6.260 1.00 95.38 91 VAL A O 1
ATOM 695 N N . PHE A 1 92 ? 5.772 -10.080 -6.314 1.00 97.25 92 PHE A N 1
ATOM 696 C CA . PHE A 1 92 ? 5.044 -9.549 -5.165 1.00 97.25 92 PHE A CA 1
ATOM 697 C C . PHE A 1 92 ? 3.548 -9.371 -5.462 1.00 97.25 92 PHE A C 1
ATOM 699 O O . PHE A 1 92 ? 2.732 -9.644 -4.583 1.00 97.25 92 PHE A O 1
ATOM 706 N N . ALA A 1 93 ? 3.164 -9.046 -6.703 1.00 96.44 93 ALA A N 1
ATOM 707 C CA . ALA A 1 93 ? 1.763 -9.058 -7.140 1.00 96.44 93 ALA A CA 1
ATOM 708 C C . ALA A 1 93 ? 1.084 -10.409 -6.864 1.00 96.44 93 ALA A C 1
ATOM 710 O O . ALA A 1 93 ? -0.039 -10.440 -6.361 1.00 96.44 93 ALA A O 1
ATOM 711 N N . ASN A 1 94 ? 1.773 -11.522 -7.126 1.00 94.56 94 ASN A N 1
ATOM 712 C CA . ASN A 1 94 ? 1.238 -12.853 -6.838 1.00 94.56 94 ASN A CA 1
ATOM 713 C C . ASN A 1 94 ? 1.108 -13.106 -5.330 1.00 94.56 94 ASN A C 1
ATOM 715 O O . ASN A 1 94 ? 0.116 -13.676 -4.876 1.00 94.56 94 ASN A O 1
ATOM 719 N N . VAL A 1 95 ? 2.069 -12.630 -4.534 1.00 96.38 95 VAL A N 1
ATOM 720 C CA . VAL A 1 95 ? 1.995 -12.705 -3.065 1.00 96.38 95 VAL A CA 1
ATOM 721 C C . VAL A 1 95 ? 0.798 -11.910 -2.529 1.00 96.38 95 VAL A C 1
ATOM 723 O O . VAL A 1 95 ? 0.148 -12.359 -1.584 1.00 96.38 95 VAL A O 1
ATOM 726 N N . LEU A 1 96 ? 0.449 -10.774 -3.147 1.00 97.00 96 LEU A N 1
ATOM 727 C CA . LEU A 1 96 ? -0.684 -9.938 -2.730 1.00 97.00 96 LEU A CA 1
ATOM 728 C C . LEU A 1 96 ? -2.047 -10.628 -2.841 1.00 97.00 96 LEU A C 1
ATOM 730 O O . LEU A 1 96 ? -2.979 -10.213 -2.148 1.00 97.00 96 LEU A O 1
ATOM 734 N N . PHE A 1 97 ? -2.186 -11.706 -3.615 1.00 95.69 97 PHE A N 1
ATOM 735 C CA . PHE A 1 97 ? -3.429 -12.477 -3.610 1.00 95.69 97 PHE A CA 1
ATOM 736 C C . PHE A 1 97 ? -3.764 -13.024 -2.219 1.00 95.69 97 PHE A C 1
ATOM 738 O O . PHE A 1 97 ? -4.935 -13.045 -1.848 1.00 95.69 97 PHE A O 1
ATOM 745 N N . ILE A 1 98 ? -2.764 -13.388 -1.411 1.00 96.88 98 ILE A N 1
ATOM 746 C CA . ILE A 1 98 ? -2.972 -13.920 -0.057 1.00 96.88 98 ILE A CA 1
ATOM 747 C C . ILE A 1 98 ? -3.736 -12.916 0.831 1.00 96.88 98 ILE A C 1
ATOM 749 O O . ILE A 1 98 ? -4.833 -13.251 1.290 1.00 96.88 98 ILE A O 1
ATOM 753 N N . PRO A 1 99 ? -3.237 -11.685 1.075 1.00 97.12 99 PRO A N 1
ATOM 754 C CA . PRO A 1 99 ? -3.964 -10.705 1.877 1.00 97.12 99 PRO A CA 1
ATOM 755 C C . PRO A 1 99 ? -5.256 -10.212 1.209 1.00 97.12 99 PRO A C 1
ATOM 757 O O . PRO A 1 99 ? -6.189 -9.859 1.931 1.00 97.12 99 PRO A O 1
ATOM 760 N N . ILE A 1 100 ? -5.355 -10.200 -0.127 1.00 96.94 100 ILE A N 1
ATOM 761 C CA . ILE A 1 100 ? -6.598 -9.859 -0.850 1.00 96.94 100 ILE A CA 1
ATOM 762 C C . ILE A 1 100 ? -7.698 -10.875 -0.543 1.00 96.94 100 ILE A C 1
ATOM 764 O O . ILE A 1 100 ? -8.767 -10.501 -0.053 1.00 96.94 100 ILE A O 1
ATOM 768 N N . PHE A 1 101 ? -7.428 -12.163 -0.760 1.00 97.25 101 PHE A N 1
ATOM 769 C CA . PHE A 1 101 ? -8.395 -13.221 -0.483 1.00 97.25 101 PHE A CA 1
ATOM 770 C C . PHE A 1 101 ? -8.725 -13.304 1.004 1.00 97.25 101 PHE A C 1
ATOM 772 O O . PHE A 1 101 ? -9.901 -13.381 1.354 1.00 97.25 101 PHE A O 1
ATOM 779 N N . ALA A 1 102 ? -7.724 -13.218 1.886 1.00 97.88 102 ALA A N 1
ATOM 780 C CA . ALA A 1 102 ? -7.957 -13.214 3.327 1.00 97.88 102 ALA A CA 1
ATOM 781 C C . ALA A 1 102 ? -8.901 -12.075 3.742 1.00 97.88 102 ALA A C 1
ATOM 783 O O . ALA A 1 102 ? -9.877 -12.311 4.455 1.00 97.88 102 ALA A O 1
ATOM 784 N N . GLN A 1 103 ? -8.664 -10.852 3.258 1.00 97.94 103 GLN A N 1
ATOM 785 C CA . GLN A 1 103 ? -9.488 -9.696 3.606 1.00 97.94 103 GLN A CA 1
ATOM 786 C C . GLN A 1 103 ? -10.915 -9.813 3.067 1.00 97.94 103 GLN A C 1
ATOM 788 O O . GLN A 1 103 ? -11.860 -9.484 3.789 1.00 97.94 103 GLN A O 1
ATOM 793 N N . LEU A 1 104 ? -11.079 -10.302 1.833 1.00 96.69 104 LEU A N 1
ATOM 794 C CA . LEU A 1 104 ? -12.385 -10.505 1.211 1.00 96.69 104 LEU A CA 1
ATOM 795 C C . LEU A 1 104 ? -13.191 -11.581 1.947 1.00 96.69 104 LEU A C 1
ATOM 797 O O . LEU A 1 104 ? -14.331 -11.330 2.336 1.00 96.69 104 LEU A O 1
ATOM 801 N N . LEU A 1 105 ? -12.592 -12.749 2.198 1.00 97.56 105 LEU A N 1
ATOM 802 C CA . LEU A 1 105 ? -13.246 -13.860 2.892 1.00 97.56 105 LEU A CA 1
ATOM 803 C C . LEU A 1 105 ? -13.624 -13.483 4.325 1.00 97.56 105 LEU A C 1
ATOM 805 O O . LEU A 1 105 ? -14.758 -13.718 4.740 1.00 97.56 105 LEU A O 1
ATOM 809 N N . LEU A 1 106 ? -12.715 -12.839 5.065 1.00 98.00 106 LEU A N 1
ATOM 810 C CA . LEU A 1 106 ? -13.012 -12.332 6.405 1.00 98.00 106 LEU A CA 1
ATOM 811 C C . LEU A 1 106 ? -14.109 -11.262 6.366 1.00 98.00 106 LEU A C 1
ATOM 813 O O . LEU A 1 106 ? -15.001 -11.276 7.208 1.00 98.00 106 LEU A O 1
ATOM 817 N N . GLY A 1 107 ? -14.085 -10.359 5.384 1.00 96.75 107 GLY A N 1
ATOM 818 C CA . GLY A 1 107 ? -15.107 -9.324 5.218 1.00 96.75 107 GLY A CA 1
ATOM 819 C C . GLY A 1 107 ? -16.499 -9.905 4.963 1.00 96.75 107 GLY A C 1
ATOM 820 O O . GLY A 1 107 ? -17.460 -9.509 5.626 1.00 96.75 107 GLY A O 1
ATOM 821 N N . ILE A 1 108 ? -16.599 -10.888 4.061 1.00 97.06 108 ILE A N 1
ATOM 822 C CA . ILE A 1 108 ? -17.837 -11.632 3.791 1.00 97.06 108 ILE A CA 1
ATOM 823 C C . ILE A 1 108 ? -18.293 -12.353 5.060 1.00 97.06 108 ILE A C 1
ATOM 825 O O . ILE A 1 108 ? -19.422 -12.156 5.501 1.00 97.06 108 ILE A O 1
ATOM 829 N N . TYR A 1 109 ? -17.408 -13.120 5.700 1.00 97.81 109 TYR A N 1
ATOM 830 C CA . TYR A 1 109 ? -17.707 -13.843 6.936 1.00 97.81 109 TYR A CA 1
ATOM 831 C C . TYR A 1 109 ? -18.263 -12.923 8.035 1.00 97.81 109 TYR A C 1
ATOM 833 O O . TYR A 1 109 ? -19.286 -13.224 8.651 1.00 97.81 109 TYR A O 1
ATOM 841 N N . LEU A 1 110 ? -17.642 -11.760 8.250 1.00 96.69 110 LEU A N 1
ATOM 842 C CA . LEU A 1 110 ? -18.088 -10.785 9.247 1.00 96.69 110 LEU A CA 1
ATOM 843 C C . LEU A 1 110 ? -19.450 -10.165 8.912 1.00 96.69 110 LEU A C 1
ATOM 845 O O . LEU A 1 110 ? -20.179 -9.789 9.836 1.00 96.69 110 LEU A O 1
ATOM 849 N N . LYS A 1 111 ? -19.799 -10.078 7.622 1.00 95.38 111 LYS A N 1
ATOM 850 C CA . LYS A 1 111 ? -21.106 -9.619 7.133 1.00 95.38 111 LYS A CA 1
ATOM 851 C C . LYS A 1 111 ? -22.210 -10.664 7.223 1.00 95.38 111 LYS A C 1
ATOM 853 O O . LYS A 1 111 ? -23.371 -10.275 7.232 1.00 95.38 111 LYS A O 1
ATOM 858 N N . LEU A 1 112 ? -21.876 -11.946 7.346 1.00 95.94 112 LEU A N 1
ATOM 859 C CA . LEU A 1 112 ? -22.864 -13.006 7.561 1.00 95.94 112 LEU A CA 1
ATOM 860 C C . LEU A 1 112 ? -23.409 -13.041 8.997 1.00 95.94 112 LEU A C 1
ATOM 862 O O . LEU A 1 112 ? -24.405 -13.710 9.239 1.00 95.94 112 LEU A O 1
ATOM 866 N N . HIS A 1 113 ? -22.781 -12.335 9.949 1.00 94.00 113 HIS A N 1
ATOM 867 C CA . HIS A 1 113 ? -23.219 -12.281 11.355 1.00 94.00 113 HIS A CA 1
ATOM 868 C C . HIS A 1 113 ? -23.346 -13.660 12.041 1.00 94.00 113 HIS A C 1
ATOM 870 O O . HIS A 1 113 ? -24.122 -13.850 12.972 1.00 94.00 113 HIS A O 1
ATOM 876 N N . ILE A 1 114 ? -22.533 -14.628 11.613 1.00 95.25 114 ILE A N 1
ATOM 877 C CA . ILE A 1 114 ? -22.468 -15.970 12.206 1.00 95.25 114 ILE A CA 1
ATOM 878 C C . ILE A 1 114 ? -21.413 -16.048 13.323 1.00 95.25 114 ILE A C 1
ATOM 880 O O . ILE A 1 114 ? -20.458 -15.269 13.351 1.00 95.25 114 ILE A O 1
ATOM 884 N N . HIS A 1 115 ? -21.569 -17.006 14.246 1.00 95.56 115 HIS A N 1
ATOM 885 C CA . HIS A 1 115 ? -20.609 -17.313 15.324 1.00 95.56 115 HIS A CA 1
ATOM 886 C C . HIS A 1 115 ? -20.208 -16.111 16.200 1.00 95.56 115 HIS A C 1
ATOM 888 O O . HIS A 1 115 ? -19.042 -15.964 16.585 1.00 95.56 115 HIS A O 1
ATOM 894 N N . GLU A 1 116 ? -21.168 -15.241 16.530 1.00 93.38 116 GLU A N 1
ATOM 895 C CA . GLU A 1 116 ? -20.893 -13.945 17.164 1.00 93.38 116 GLU A CA 1
ATOM 896 C C . GLU A 1 116 ? -20.146 -14.031 18.501 1.00 93.38 116 GLU A C 1
ATOM 898 O O . GLU A 1 116 ? -19.359 -13.140 18.816 1.00 93.38 116 GLU A O 1
ATOM 903 N N . ARG A 1 117 ? -20.358 -15.112 19.262 1.00 94.25 117 ARG A N 1
ATOM 904 C CA . ARG A 1 117 ? -19.763 -15.326 20.592 1.00 94.25 117 ARG A CA 1
ATOM 905 C C . ARG A 1 117 ? -18.539 -16.244 20.605 1.00 94.25 117 ARG A C 1
ATOM 907 O O . ARG A 1 117 ? -17.943 -16.409 21.660 1.00 94.25 117 ARG A O 1
ATOM 914 N N . THR A 1 118 ? -18.176 -16.855 19.476 1.00 95.81 118 THR A N 1
ATOM 915 C CA . THR A 1 118 ? -17.087 -17.844 19.415 1.00 95.81 118 THR A CA 1
ATOM 916 C C . THR A 1 118 ? -15.963 -17.372 18.499 1.00 95.81 118 THR A C 1
ATOM 918 O O . THR A 1 118 ? -14.964 -16.839 18.967 1.00 95.81 118 THR A O 1
ATOM 921 N N . ILE A 1 119 ? -16.124 -17.519 17.185 1.00 96.25 119 ILE A N 1
ATOM 922 C CA . ILE A 1 119 ? -15.053 -17.285 16.204 1.00 96.25 119 ILE A CA 1
ATOM 923 C C . ILE A 1 119 ? -15.018 -15.821 15.750 1.00 96.25 119 ILE A C 1
ATOM 925 O O . ILE A 1 119 ? -13.954 -15.274 15.450 1.00 96.25 119 ILE A O 1
ATOM 929 N N . ARG A 1 120 ? -16.175 -15.150 15.705 1.00 97.06 120 ARG A N 1
ATOM 930 C CA . ARG A 1 120 ? -16.298 -13.787 15.169 1.00 97.06 120 ARG A CA 1
ATOM 931 C C . ARG A 1 120 ? -15.357 -12.761 15.820 1.00 97.06 120 ARG A C 1
ATOM 933 O O . ARG A 1 120 ? -14.778 -11.990 15.058 1.00 97.06 120 ARG A O 1
ATOM 940 N N . PRO A 1 121 ? -15.146 -12.727 17.151 1.00 97.06 121 PRO A N 1
ATOM 941 C CA . PRO A 1 121 ? -14.223 -11.766 17.762 1.00 97.06 121 PRO A CA 1
ATOM 942 C C . PRO A 1 121 ? -12.795 -11.872 17.206 1.00 97.06 121 PRO A C 1
ATOM 944 O O . PRO A 1 121 ? -12.178 -10.855 16.890 1.00 97.06 121 PRO A O 1
ATOM 947 N N . TYR A 1 122 ? -12.303 -13.094 16.991 1.00 97.69 122 TYR A N 1
ATOM 948 C CA . TYR A 1 122 ? -10.987 -13.336 16.396 1.00 97.69 122 TYR A CA 1
ATOM 949 C C . TYR A 1 122 ? -10.945 -12.940 14.918 1.00 97.69 122 TYR A C 1
ATOM 951 O O . TYR A 1 122 ? -9.982 -12.318 14.476 1.00 97.69 122 TYR A O 1
ATOM 959 N N . ALA A 1 123 ? -12.013 -13.216 14.164 1.00 97.62 123 ALA A N 1
ATOM 960 C CA . ALA A 1 123 ? -12.120 -12.793 12.768 1.00 97.62 123 ALA A CA 1
ATOM 961 C C . ALA A 1 123 ? -12.121 -11.260 12.618 1.00 97.62 123 ALA A C 1
ATOM 963 O O . ALA A 1 123 ? -11.524 -10.743 11.677 1.00 97.62 123 ALA A O 1
ATOM 964 N N . VAL A 1 124 ? -12.733 -10.520 13.555 1.00 97.12 124 VAL A N 1
ATOM 965 C CA . VAL A 1 124 ? -12.678 -9.045 13.584 1.00 97.12 124 VAL A CA 1
ATOM 966 C C . VAL A 1 124 ? -11.241 -8.561 13.776 1.00 97.12 124 VAL A C 1
ATOM 968 O O . VAL A 1 124 ? -10.810 -7.644 13.076 1.00 97.12 124 VAL A O 1
ATOM 971 N N . ILE A 1 125 ? -10.489 -9.181 14.690 1.00 97.62 125 ILE A N 1
ATOM 972 C CA . ILE A 1 125 ? -9.077 -8.848 14.920 1.00 97.62 125 ILE A CA 1
ATOM 973 C C . ILE A 1 125 ? -8.254 -9.151 13.665 1.00 97.62 125 ILE A C 1
ATOM 975 O O . ILE A 1 125 ? -7.557 -8.265 13.177 1.00 97.62 125 ILE A O 1
ATOM 979 N N . ALA A 1 126 ? -8.386 -10.353 13.099 1.00 98.12 126 ALA A N 1
ATOM 980 C CA . ALA A 1 126 ? -7.667 -10.759 11.894 1.00 98.12 126 ALA A CA 1
ATOM 981 C C . ALA A 1 126 ? -7.957 -9.822 10.709 1.00 98.12 126 ALA A C 1
ATOM 983 O O . ALA A 1 126 ? -7.029 -9.298 10.100 1.00 98.12 126 ALA A O 1
ATOM 984 N N . HIS A 1 127 ? -9.232 -9.522 10.443 1.00 98.19 127 HIS A N 1
ATOM 985 C CA . HIS A 1 127 ? -9.650 -8.580 9.399 1.00 98.19 127 HIS A CA 1
ATOM 986 C C . HIS A 1 127 ? -9.090 -7.173 9.640 1.00 98.19 127 HIS A C 1
ATOM 988 O O . HIS A 1 127 ? -8.703 -6.461 8.713 1.00 98.19 127 HIS A O 1
ATOM 994 N N . GLY A 1 128 ? -9.035 -6.764 10.908 1.00 97.50 128 GLY A N 1
ATOM 995 C CA . GLY A 1 128 ? -8.468 -5.492 11.320 1.00 97.50 128 GLY A CA 1
ATOM 996 C C . GLY A 1 128 ? -6.950 -5.414 11.157 1.00 97.50 128 GLY A C 1
ATOM 997 O O . GLY A 1 128 ? -6.467 -4.322 10.871 1.00 97.50 128 GLY A O 1
ATOM 998 N N . ILE A 1 129 ? -6.214 -6.510 11.360 1.00 97.94 129 ILE A N 1
ATOM 999 C CA . ILE A 1 129 ? -4.755 -6.590 11.170 1.00 97.94 129 ILE A CA 1
ATOM 1000 C C . ILE A 1 129 ? -4.430 -6.595 9.679 1.00 97.94 129 ILE A C 1
ATOM 1002 O O . ILE A 1 129 ? -3.673 -5.742 9.223 1.00 97.94 129 ILE A O 1
ATOM 1006 N N . VAL A 1 130 ? -5.055 -7.499 8.918 1.00 98.00 130 VAL A N 1
ATOM 1007 C CA . VAL A 1 130 ? -4.848 -7.614 7.468 1.00 98.00 130 VAL A CA 1
ATOM 1008 C C . VAL A 1 130 ? -5.213 -6.301 6.779 1.00 98.00 130 VAL A C 1
ATOM 1010 O O . VAL A 1 130 ? -4.403 -5.757 6.046 1.00 98.00 130 VAL A O 1
ATOM 1013 N N . GLY A 1 131 ? -6.370 -5.707 7.079 1.00 97.12 131 GLY A N 1
ATOM 1014 C CA . GLY A 1 131 ? -6.756 -4.427 6.479 1.00 97.12 131 GLY A CA 1
ATOM 1015 C C . GLY A 1 131 ? -5.810 -3.265 6.808 1.00 97.12 131 GLY A C 1
ATOM 1016 O O . GLY A 1 131 ? -5.627 -2.382 5.976 1.00 97.12 131 GLY A O 1
ATOM 1017 N N . LYS A 1 132 ? -5.180 -3.257 7.992 1.00 95.81 132 LYS A N 1
ATOM 1018 C CA . LYS A 1 132 ? -4.226 -2.203 8.383 1.00 95.81 132 LYS A CA 1
ATOM 1019 C C . LYS A 1 132 ? -2.832 -2.377 7.788 1.00 95.81 132 LYS A C 1
ATOM 1021 O O . LYS A 1 132 ? -2.071 -1.415 7.797 1.00 95.81 132 LYS A O 1
ATOM 1026 N N . SER A 1 133 ? -2.492 -3.551 7.252 1.00 96.25 133 SER A N 1
ATOM 1027 C CA . SER A 1 133 ? -1.222 -3.744 6.542 1.00 96.25 133 SER A CA 1
ATOM 1028 C C . SER A 1 133 ? -1.270 -3.266 5.086 1.00 96.25 133 SER A C 1
ATOM 1030 O O . SER A 1 133 ? -0.219 -3.064 4.481 1.00 96.25 133 SER A O 1
ATOM 1032 N N . TYR A 1 134 ? -2.461 -3.026 4.523 1.00 96.00 134 TYR A N 1
ATOM 1033 C CA . TYR A 1 134 ? -2.637 -2.651 3.113 1.00 96.00 134 TYR A CA 1
ATOM 1034 C C . TYR A 1 134 ? -1.877 -1.393 2.679 1.00 96.00 134 TYR A C 1
ATOM 1036 O O . TYR A 1 134 ? -1.346 -1.422 1.575 1.00 96.00 134 TYR A O 1
ATOM 1044 N N . PRO A 1 135 ? -1.761 -0.315 3.481 1.00 95.00 135 PRO A N 1
ATOM 1045 C CA . PRO A 1 135 ? -0.938 0.831 3.095 1.00 95.00 135 PRO A CA 1
ATOM 1046 C C . PRO A 1 135 ? 0.531 0.458 2.861 1.00 95.00 135 PRO A C 1
ATOM 1048 O O . PRO A 1 135 ? 1.130 0.914 1.893 1.00 95.00 135 PRO A O 1
ATOM 1051 N N . VAL A 1 136 ? 1.091 -0.423 3.698 1.00 96.06 136 VAL A N 1
ATOM 1052 C CA . VAL A 1 136 ? 2.473 -0.904 3.550 1.00 96.06 136 VAL A CA 1
ATOM 1053 C C . VAL A 1 136 ? 2.590 -1.800 2.319 1.00 96.06 136 VAL A C 1
ATOM 1055 O O . VAL A 1 136 ? 3.444 -1.568 1.473 1.00 96.06 136 VAL A O 1
ATOM 1058 N N . LEU A 1 137 ? 1.690 -2.777 2.177 1.00 97.50 137 LEU A N 1
ATOM 1059 C CA . LEU A 1 137 ? 1.661 -3.687 1.028 1.00 97.50 137 LEU A CA 1
ATOM 1060 C C . LEU A 1 137 ? 1.488 -2.935 -0.303 1.00 97.50 137 LEU A C 1
ATOM 1062 O O . LEU A 1 137 ? 2.197 -3.202 -1.272 1.00 97.50 137 LEU A O 1
ATOM 1066 N N . GLY A 1 138 ? 0.571 -1.969 -0.338 1.00 97.44 138 GLY A N 1
ATOM 1067 C CA . GLY A 1 138 ? 0.311 -1.117 -1.490 1.00 97.44 138 GLY A CA 1
ATOM 1068 C C . GLY A 1 138 ? 1.511 -0.243 -1.834 1.00 97.44 138 GLY A C 1
ATOM 1069 O O . GLY A 1 138 ? 1.912 -0.204 -2.995 1.00 97.44 138 GLY A O 1
ATOM 1070 N N . TRP A 1 139 ? 2.130 0.400 -0.836 1.00 97.50 139 TRP A N 1
ATOM 1071 C CA . TRP A 1 139 ? 3.364 1.165 -1.032 1.00 97.50 139 TRP A CA 1
ATOM 1072 C C . TRP A 1 139 ? 4.469 0.300 -1.637 1.00 97.50 139 TRP A C 1
ATOM 1074 O O . TRP A 1 139 ? 5.040 0.673 -2.659 1.00 97.50 139 TRP A O 1
ATOM 1084 N N . THR A 1 140 ? 4.723 -0.882 -1.065 1.00 97.25 140 THR A N 1
ATOM 1085 C CA . THR A 1 140 ? 5.724 -1.820 -1.583 1.00 97.25 140 THR A CA 1
ATOM 1086 C C . THR A 1 140 ? 5.436 -2.193 -3.035 1.00 97.25 140 THR A C 1
ATOM 1088 O O . THR A 1 140 ? 6.333 -2.103 -3.868 1.00 97.25 140 THR A O 1
ATOM 1091 N N . GLN A 1 141 ? 4.197 -2.548 -3.383 1.00 98.12 141 GLN A N 1
ATOM 1092 C CA . GLN A 1 141 ? 3.863 -2.944 -4.754 1.00 98.12 141 GLN A CA 1
ATOM 1093 C C . GLN A 1 141 ? 3.991 -1.798 -5.760 1.00 98.12 141 GLN A C 1
ATOM 1095 O O . GLN A 1 141 ? 4.505 -2.011 -6.862 1.00 98.12 141 GLN A O 1
ATOM 1100 N N . MET A 1 142 ? 3.555 -0.590 -5.390 1.00 97.62 142 MET A N 1
ATOM 1101 C CA . MET A 1 142 ? 3.712 0.605 -6.224 1.00 97.62 142 MET A CA 1
ATOM 1102 C C . MET A 1 142 ? 5.191 0.935 -6.433 1.00 97.62 142 MET A C 1
ATOM 1104 O O . MET A 1 142 ? 5.613 1.180 -7.561 1.00 97.62 142 MET A O 1
ATOM 1108 N N . LEU A 1 143 ? 5.991 0.876 -5.368 1.00 96.69 143 LEU A N 1
ATOM 1109 C CA . LEU A 1 143 ? 7.424 1.134 -5.425 1.00 96.69 143 LEU A CA 1
ATOM 1110 C C . LEU A 1 143 ? 8.151 0.123 -6.316 1.00 96.69 143 LEU A C 1
ATOM 1112 O O . LEU A 1 143 ? 8.925 0.512 -7.190 1.00 96.69 143 LEU A O 1
ATOM 1116 N N . LEU A 1 144 ? 7.864 -1.169 -6.142 1.00 96.62 144 LEU A N 1
ATOM 1117 C CA . LEU A 1 144 ? 8.393 -2.217 -7.012 1.00 96.62 144 LEU A CA 1
ATOM 1118 C C . LEU A 1 144 ? 7.958 -2.005 -8.467 1.00 96.62 144 LEU A C 1
ATOM 1120 O O . LEU A 1 144 ? 8.748 -2.260 -9.372 1.00 96.62 144 LEU A O 1
ATOM 1124 N N . GLY A 1 145 ? 6.743 -1.498 -8.698 1.00 96.44 145 GLY A N 1
ATOM 1125 C CA . GLY A 1 145 ? 6.255 -1.130 -10.028 1.00 96.44 145 GLY A CA 1
ATOM 1126 C C . GLY A 1 145 ? 7.073 -0.007 -10.661 1.00 96.44 145 GLY A C 1
ATOM 1127 O O . GLY A 1 145 ? 7.468 -0.119 -11.817 1.00 96.44 145 GLY A O 1
ATOM 1128 N N . VAL A 1 146 ? 7.415 1.035 -9.896 1.00 95.25 146 VAL A N 1
ATOM 1129 C CA . VAL A 1 146 ? 8.315 2.108 -10.357 1.00 95.25 146 VAL A CA 1
ATOM 1130 C C . VAL A 1 146 ? 9.704 1.555 -10.679 1.00 95.25 146 VAL A C 1
ATOM 1132 O O . VAL A 1 146 ? 10.255 1.877 -11.729 1.00 95.25 146 VAL A O 1
ATOM 1135 N N . ILE A 1 147 ? 10.260 0.694 -9.824 1.00 94.62 147 ILE A N 1
ATOM 1136 C CA . ILE A 1 147 ? 11.563 0.050 -10.063 1.00 94.62 147 ILE A CA 1
ATOM 1137 C C . ILE A 1 147 ? 11.521 -0.773 -11.359 1.00 94.62 147 ILE A C 1
ATOM 1139 O O . ILE A 1 147 ? 12.399 -0.611 -12.209 1.00 94.62 147 ILE A O 1
ATOM 1143 N N . ALA A 1 148 ? 10.486 -1.595 -11.550 1.00 94.06 148 ALA A N 1
ATOM 1144 C CA . ALA A 1 148 ? 10.300 -2.388 -12.763 1.00 94.06 148 ALA A CA 1
ATOM 1145 C C . ALA A 1 148 ? 10.161 -1.500 -14.009 1.00 94.06 148 ALA A C 1
ATOM 1147 O O . ALA A 1 148 ? 10.845 -1.727 -15.003 1.00 94.06 148 ALA A O 1
ATOM 1148 N N . PHE A 1 149 ? 9.346 -0.447 -13.928 1.00 94.75 149 PHE A N 1
ATOM 1149 C CA . PHE A 1 149 ? 9.105 0.490 -15.023 1.00 94.75 149 PHE A CA 1
ATOM 1150 C C . PHE A 1 149 ? 10.367 1.236 -15.463 1.00 94.75 149 PHE A C 1
ATOM 1152 O O . PHE A 1 149 ? 10.574 1.496 -16.649 1.00 94.75 149 PHE A O 1
ATOM 1159 N N . ARG A 1 150 ? 11.209 1.614 -14.497 1.00 92.12 150 ARG A N 1
ATOM 1160 C CA . ARG A 1 150 ? 12.458 2.330 -14.757 1.00 92.12 150 ARG A CA 1
ATOM 1161 C C . ARG A 1 150 ? 13.596 1.403 -15.178 1.00 92.12 150 ARG A C 1
ATOM 1163 O O . ARG A 1 150 ? 14.513 1.874 -15.838 1.00 92.12 150 ARG A O 1
ATOM 1170 N N . GLY A 1 151 ? 13.525 0.117 -14.841 1.00 87.81 151 GLY A N 1
ATOM 1171 C CA . GLY A 1 151 ? 14.524 -0.882 -15.224 1.00 87.81 151 GLY A CA 1
ATOM 1172 C C . GLY A 1 151 ? 15.821 -0.808 -14.415 1.00 87.81 151 GLY A C 1
ATOM 1173 O O . GLY A 1 151 ? 16.851 -1.298 -14.864 1.00 87.81 151 GLY A O 1
ATOM 1174 N N . TYR A 1 152 ? 15.803 -0.186 -13.233 1.00 84.88 152 TYR A N 1
ATOM 1175 C CA . TYR A 1 152 ? 16.999 -0.035 -12.395 1.00 84.88 152 TYR A CA 1
ATOM 1176 C C . TYR A 1 152 ? 17.079 -1.158 -11.347 1.00 84.88 152 TYR A C 1
ATOM 1178 O O . TYR A 1 152 ? 16.149 -1.947 -11.199 1.00 84.88 152 TYR A O 1
ATOM 1186 N N . CYS A 1 153 ? 18.185 -1.218 -10.597 1.00 86.00 153 CYS A N 1
ATOM 1187 C CA . CYS A 1 153 ? 18.412 -2.135 -9.462 1.00 86.00 153 CYS A CA 1
ATOM 1188 C C . CYS A 1 153 ? 18.845 -3.574 -9.780 1.00 86.00 153 CYS A C 1
ATOM 1190 O O . CYS A 1 153 ? 19.031 -4.348 -8.842 1.00 86.00 153 CYS A O 1
ATOM 1192 N N . ARG A 1 154 ? 19.065 -3.925 -11.053 1.00 82.88 154 ARG A N 1
ATOM 1193 C CA . ARG A 1 154 ? 19.588 -5.248 -11.442 1.00 82.88 154 ARG A CA 1
ATOM 1194 C C . ARG A 1 154 ? 21.089 -5.388 -11.158 1.00 82.88 154 ARG A C 1
ATOM 1196 O O . ARG A 1 154 ? 21.475 -6.292 -10.428 1.00 82.88 154 ARG A O 1
ATOM 1203 N N . ASP A 1 155 ? 21.902 -4.428 -11.603 1.00 81.50 155 ASP A N 1
ATOM 1204 C CA . ASP A 1 155 ? 23.374 -4.518 -11.503 1.00 81.50 155 ASP A CA 1
ATOM 1205 C C . ASP A 1 155 ? 23.957 -3.897 -10.217 1.00 81.50 155 ASP A C 1
ATOM 1207 O O . ASP A 1 155 ? 25.085 -4.181 -9.814 1.00 81.50 155 ASP A O 1
ATOM 1211 N N . HIS A 1 156 ? 23.173 -3.067 -9.518 1.00 84.44 156 HIS A N 1
ATOM 1212 C CA . HIS A 1 156 ? 23.584 -2.352 -8.299 1.00 84.44 156 HIS A CA 1
ATOM 1213 C C . HIS A 1 156 ? 22.546 -2.469 -7.176 1.00 84.44 156 HIS A C 1
ATOM 1215 O O . HIS A 1 156 ? 22.162 -1.480 -6.541 1.00 84.44 156 HIS A O 1
ATOM 1221 N N . LEU A 1 157 ? 22.087 -3.697 -6.920 1.00 85.50 157 LEU A N 1
ATOM 1222 C CA . LEU A 1 157 ? 20.996 -3.982 -5.985 1.00 85.50 157 LEU A CA 1
ATOM 1223 C C . LEU A 1 157 ? 21.215 -3.372 -4.592 1.00 85.50 157 LEU A C 1
ATOM 1225 O O . LEU A 1 157 ? 20.299 -2.775 -4.040 1.00 85.50 157 LEU A O 1
ATOM 1229 N N . GLY A 1 158 ? 22.424 -3.469 -4.030 1.00 82.00 158 GLY A N 1
ATOM 1230 C CA . GLY A 1 158 ? 22.712 -2.945 -2.689 1.00 82.00 158 GLY A CA 1
ATOM 1231 C C . GLY A 1 158 ? 22.492 -1.433 -2.562 1.00 82.00 158 GLY A C 1
ATOM 1232 O O . GLY A 1 158 ? 21.837 -0.989 -1.626 1.00 82.00 158 GLY A O 1
ATOM 1233 N N . GLN A 1 159 ? 22.993 -0.648 -3.522 1.00 82.12 159 GLN A N 1
ATOM 1234 C CA . GLN A 1 159 ? 22.819 0.811 -3.531 1.00 82.12 159 GLN A CA 1
ATOM 1235 C C . GLN A 1 159 ? 21.371 1.213 -3.819 1.00 82.12 159 GLN A C 1
ATOM 1237 O O . GLN A 1 159 ? 20.845 2.124 -3.185 1.00 82.12 159 GLN A O 1
ATOM 1242 N N . CYS A 1 160 ? 20.704 0.493 -4.722 1.00 87.94 160 CYS A N 1
ATOM 1243 C CA . CYS A 1 160 ? 19.284 0.702 -4.969 1.00 87.94 160 CYS A CA 1
ATOM 1244 C C . CYS A 1 160 ? 18.438 0.461 -3.711 1.00 87.94 160 CYS A C 1
ATOM 1246 O O . CYS A 1 160 ? 17.609 1.300 -3.360 1.00 87.94 160 CYS A O 1
ATOM 1248 N N . LEU A 1 161 ? 18.652 -0.669 -3.028 1.00 86.06 161 LEU A N 1
ATOM 1249 C CA . LEU A 1 161 ? 17.909 -1.004 -1.817 1.00 86.06 161 LEU A CA 1
ATOM 1250 C C . LEU A 1 161 ? 18.121 0.052 -0.736 1.00 86.06 161 LEU A C 1
ATOM 1252 O O . LEU A 1 161 ? 17.133 0.508 -0.175 1.00 86.06 161 LEU A O 1
ATOM 1256 N N . ALA A 1 162 ? 19.364 0.485 -0.501 1.00 83.94 162 ALA A N 1
ATOM 1257 C CA . ALA A 1 162 ? 19.661 1.546 0.460 1.00 83.94 162 ALA A CA 1
ATOM 1258 C C . ALA A 1 162 ? 18.846 2.819 0.166 1.00 83.94 162 ALA A C 1
ATOM 1260 O O . ALA A 1 162 ? 18.104 3.297 1.021 1.00 83.94 162 ALA A O 1
ATOM 1261 N N . HIS A 1 163 ? 18.875 3.310 -1.078 1.00 87.25 163 HIS A N 1
ATOM 1262 C CA . HIS A 1 163 ? 18.171 4.540 -1.449 1.00 87.25 163 HIS A CA 1
ATOM 1263 C C . HIS A 1 163 ? 16.646 4.435 -1.295 1.00 87.25 163 HIS A C 1
ATOM 1265 O O . HIS A 1 163 ? 16.004 5.329 -0.743 1.00 87.25 163 HIS A O 1
ATOM 1271 N N . TYR A 1 164 ? 16.047 3.339 -1.763 1.00 89.81 164 TYR A N 1
ATOM 1272 C CA . TYR A 1 164 ? 14.593 3.181 -1.736 1.00 89.81 164 TYR A CA 1
ATOM 1273 C C . TYR A 1 164 ? 14.042 2.786 -0.366 1.00 89.81 164 TYR A C 1
ATOM 1275 O O . TYR A 1 164 ? 12.921 3.186 -0.039 1.00 89.81 164 TYR A O 1
ATOM 1283 N N . ILE A 1 165 ? 14.804 2.050 0.447 1.00 89.12 165 ILE A N 1
ATOM 1284 C CA . ILE A 1 165 ? 14.464 1.799 1.852 1.00 89.12 165 ILE A CA 1
ATOM 1285 C C . ILE A 1 165 ? 14.511 3.124 2.607 1.00 89.12 165 ILE A C 1
ATOM 1287 O O . ILE A 1 165 ? 13.512 3.486 3.226 1.00 89.12 165 ILE A O 1
ATOM 1291 N N . MET A 1 166 ? 15.595 3.891 2.463 1.00 90.00 166 MET A N 1
ATOM 1292 C CA . MET A 1 166 ? 15.749 5.187 3.119 1.00 90.00 166 MET A CA 1
ATOM 1293 C C . MET A 1 166 ? 14.639 6.171 2.734 1.00 90.00 166 MET A C 1
ATOM 1295 O O . MET A 1 166 ? 13.963 6.728 3.601 1.00 90.00 166 MET A O 1
ATOM 1299 N N . GLY A 1 167 ? 14.370 6.321 1.434 1.00 91.25 167 GLY A N 1
ATOM 1300 C CA . GLY A 1 167 ? 13.273 7.153 0.939 1.00 91.25 167 GLY A CA 1
ATOM 1301 C C . GLY A 1 167 ? 11.900 6.700 1.447 1.00 91.25 167 GLY A C 1
ATOM 1302 O O . GLY A 1 167 ? 11.094 7.530 1.865 1.00 91.25 167 GLY A O 1
ATOM 1303 N N . SER A 1 168 ? 11.639 5.388 1.479 1.00 93.44 168 SER A N 1
ATOM 1304 C CA . SER A 1 168 ? 10.392 4.841 2.038 1.00 93.44 168 SER A CA 1
ATOM 1305 C C . SER A 1 168 ? 10.257 5.120 3.535 1.00 93.44 168 SER A C 1
ATOM 1307 O O . SER A 1 168 ? 9.153 5.401 3.997 1.00 93.44 168 SER A O 1
ATOM 1309 N N . GLY A 1 169 ? 11.364 5.089 4.282 1.00 91.88 169 GLY A N 1
ATOM 1310 C CA . GLY A 1 169 ? 11.413 5.468 5.692 1.00 91.88 169 GLY A CA 1
ATOM 1311 C C . GLY A 1 169 ? 10.991 6.914 5.919 1.00 91.88 169 GLY A C 1
ATOM 1312 O O . GLY A 1 169 ? 10.119 7.171 6.747 1.00 91.88 169 GLY A O 1
ATOM 1313 N N . PHE A 1 170 ? 11.518 7.854 5.128 1.00 91.56 170 PHE A N 1
ATOM 1314 C CA . PHE A 1 170 ? 11.113 9.262 5.212 1.00 91.56 170 PHE A CA 1
ATOM 1315 C C . PHE A 1 170 ? 9.639 9.480 4.864 1.00 91.56 170 PHE A C 1
ATOM 1317 O O . PHE A 1 170 ? 8.956 10.252 5.540 1.00 91.56 170 PHE A O 1
ATOM 1324 N N . VAL A 1 171 ? 9.120 8.777 3.854 1.00 94.06 171 VAL A N 1
ATOM 1325 C CA . VAL A 1 171 ? 7.689 8.831 3.519 1.00 94.06 171 VAL A CA 1
ATOM 1326 C C . VAL A 1 171 ? 6.846 8.286 4.673 1.00 94.06 171 VAL A C 1
ATOM 1328 O O . VAL A 1 171 ? 5.888 8.936 5.088 1.00 94.06 171 VAL A O 1
ATOM 1331 N N . ALA A 1 172 ? 7.211 7.128 5.228 1.00 93.44 172 ALA A N 1
ATOM 1332 C CA . ALA A 1 172 ? 6.508 6.531 6.358 1.00 93.44 172 ALA A CA 1
ATOM 1333 C C . ALA A 1 172 ? 6.523 7.455 7.584 1.00 93.44 172 ALA A C 1
ATOM 1335 O O . ALA A 1 172 ? 5.476 7.679 8.190 1.00 93.44 172 ALA A O 1
ATOM 1336 N N . TYR A 1 173 ? 7.677 8.042 7.902 1.00 93.94 173 TYR A N 1
ATOM 1337 C CA . TYR A 1 173 ? 7.823 9.036 8.960 1.00 93.94 173 TYR A CA 1
ATOM 1338 C C . TYR A 1 173 ? 6.887 10.231 8.740 1.00 93.94 173 TYR A C 1
ATOM 1340 O O . TYR A 1 173 ? 6.081 10.549 9.613 1.00 93.94 173 TYR A O 1
ATOM 1348 N N . GLY A 1 174 ? 6.908 10.836 7.547 1.00 93.50 174 GLY A N 1
ATOM 1349 C CA . GLY A 1 174 ? 6.035 11.960 7.207 1.00 93.50 174 GLY A CA 1
ATOM 1350 C C . GLY A 1 174 ? 4.548 11.621 7.340 1.00 93.50 174 GLY A C 1
ATOM 1351 O O . GLY A 1 174 ? 3.783 12.411 7.891 1.00 93.50 174 GLY A O 1
ATOM 1352 N N . VAL A 1 175 ? 4.135 10.424 6.911 1.00 91.88 175 VAL A N 1
ATOM 1353 C CA . VAL A 1 175 ? 2.753 9.941 7.063 1.00 91.88 175 VAL A CA 1
ATOM 1354 C C . VAL A 1 175 ? 2.384 9.752 8.535 1.00 91.88 175 VAL A C 1
ATOM 1356 O O . VAL A 1 175 ? 1.313 10.194 8.951 1.00 91.88 175 VAL A O 1
ATOM 1359 N N . ILE A 1 176 ? 3.249 9.129 9.341 1.00 92.06 176 ILE A N 1
ATOM 1360 C CA . ILE A 1 176 ? 3.008 8.928 10.778 1.00 92.06 176 ILE A CA 1
ATOM 1361 C C . ILE A 1 176 ? 2.865 10.279 11.482 1.00 92.06 176 ILE A C 1
ATOM 1363 O O . ILE A 1 176 ? 1.904 10.480 12.228 1.00 92.06 176 ILE A O 1
ATOM 1367 N N . MET A 1 177 ? 3.764 11.223 11.199 1.00 92.62 177 MET A N 1
ATOM 1368 C CA . MET A 1 177 ? 3.716 12.562 11.781 1.00 92.62 177 MET A CA 1
ATOM 1369 C C . MET A 1 177 ? 2.475 13.333 11.336 1.00 92.62 177 MET A C 1
ATOM 1371 O O . MET A 1 177 ? 1.806 13.940 12.170 1.00 92.62 177 MET A O 1
ATOM 1375 N N . ALA A 1 178 ? 2.089 13.246 10.062 1.00 91.75 178 ALA A N 1
ATOM 1376 C CA . ALA A 1 178 ? 0.845 13.841 9.582 1.00 91.75 178 ALA A CA 1
ATOM 1377 C C . ALA A 1 178 ? -0.380 13.257 10.304 1.00 91.75 178 ALA A C 1
ATOM 1379 O O . ALA A 1 178 ? -1.262 14.005 10.720 1.00 91.75 178 ALA A O 1
ATOM 1380 N N . ILE A 1 179 ? -0.433 11.940 10.524 1.00 89.81 179 ILE A N 1
ATOM 1381 C CA . ILE A 1 179 ? -1.529 11.308 11.271 1.00 89.81 179 ILE A CA 1
ATOM 1382 C C . ILE A 1 179 ? -1.556 11.808 12.719 1.00 89.81 179 ILE A C 1
ATOM 1384 O O . ILE A 1 179 ? -2.618 12.214 13.195 1.00 89.81 179 ILE A O 1
ATOM 1388 N N . LEU A 1 180 ? -0.411 11.803 13.411 1.00 90.12 180 LEU A N 1
ATOM 1389 C CA . LEU A 1 180 ? -0.306 12.251 14.802 1.00 90.12 180 LEU A CA 1
ATOM 1390 C C . LEU A 1 180 ? -0.754 13.708 14.969 1.00 90.12 180 LEU A C 1
ATOM 1392 O O . LEU A 1 180 ? -1.510 14.003 15.896 1.00 90.12 180 LEU A O 1
ATOM 1396 N N . LEU A 1 181 ? -0.333 14.591 14.061 1.00 89.00 181 LEU A N 1
ATOM 1397 C CA . LEU A 1 181 ? -0.572 16.031 14.156 1.00 89.00 181 LEU A CA 1
ATOM 1398 C C . LEU A 1 181 ? -1.952 16.462 13.642 1.00 89.00 181 LEU A C 1
ATOM 1400 O O . LEU A 1 181 ? -2.551 17.362 14.220 1.00 89.00 181 LEU A O 1
ATOM 1404 N N . VAL A 1 182 ? -2.476 15.838 12.582 1.00 89.81 182 VAL A N 1
ATOM 1405 C CA . VAL A 1 182 ? -3.737 16.275 11.952 1.00 89.81 182 VAL A CA 1
ATOM 1406 C C . VAL A 1 182 ? -4.956 15.633 12.610 1.00 89.81 182 VAL A C 1
ATOM 1408 O O . VAL A 1 182 ? -5.973 16.293 12.802 1.00 89.81 182 VAL A O 1
ATOM 1411 N N . VAL A 1 183 ? -4.882 14.343 12.951 1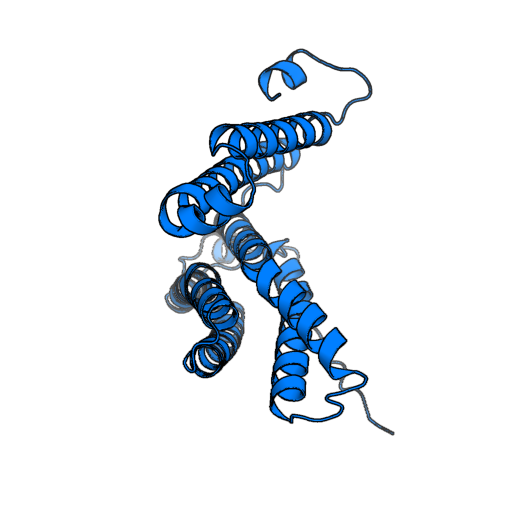.00 87.81 183 VAL A N 1
ATOM 1412 C CA . VAL A 1 183 ? -6.041 13.586 13.468 1.00 87.81 183 VAL A CA 1
ATOM 1413 C C . VAL A 1 183 ? -5.761 12.843 14.778 1.00 87.81 183 VAL A C 1
ATOM 1415 O O . VAL A 1 183 ? -6.673 12.267 15.372 1.00 87.81 183 VAL A O 1
ATOM 1418 N N . GLY A 1 184 ? -4.514 12.847 15.254 1.00 86.12 184 GLY A N 1
ATOM 1419 C CA . GLY A 1 184 ? -4.064 12.080 16.416 1.00 86.12 184 GLY A CA 1
ATOM 1420 C C . GLY A 1 184 ? -4.269 12.761 17.769 1.00 86.12 184 GLY A C 1
ATOM 1421 O O . GLY A 1 184 ? -4.114 12.096 18.792 1.00 86.12 184 GLY A O 1
ATOM 1422 N N . GLU A 1 185 ? -4.662 14.037 17.814 1.00 87.62 185 GLU A N 1
ATOM 1423 C CA . GLU A 1 185 ? -4.705 14.856 19.039 1.00 87.62 185 GLU A CA 1
ATOM 1424 C C . GLU A 1 185 ? -5.430 14.167 20.211 1.00 87.62 185 GLU A C 1
ATOM 1426 O O . GLU A 1 185 ? -4.888 14.037 21.312 1.00 87.62 185 GLU A O 1
ATOM 1431 N N . ALA A 1 186 ? -6.645 13.660 19.977 1.00 89.00 186 ALA A N 1
ATOM 1432 C CA . ALA A 1 186 ? -7.446 13.006 21.012 1.00 89.00 186 ALA A CA 1
ATOM 1433 C C . ALA A 1 186 ? -6.834 11.684 21.507 1.00 89.00 186 ALA A C 1
ATOM 1435 O O . ALA A 1 186 ? -7.103 11.250 22.630 1.00 89.00 186 ALA A O 1
ATOM 1436 N N . TRP A 1 187 ? -6.051 10.997 20.674 1.00 90.75 187 TRP A N 1
ATOM 1437 C CA . TRP A 1 187 ? -5.314 9.801 21.078 1.00 90.75 187 TRP A CA 1
ATOM 1438 C C . TRP A 1 187 ? -4.048 10.172 21.854 1.00 90.75 187 TRP A C 1
ATOM 1440 O O . TRP A 1 187 ? -3.836 9.627 22.937 1.00 90.75 187 TRP A O 1
ATOM 1450 N N . VAL A 1 188 ? -3.280 11.156 21.377 1.00 92.62 188 VAL A N 1
ATOM 1451 C CA . VAL A 1 188 ? -2.068 11.647 22.051 1.00 92.62 188 VAL A CA 1
ATOM 1452 C C . VAL A 1 188 ? -2.405 12.136 23.462 1.00 92.62 188 VAL A C 1
ATOM 1454 O O . VAL A 1 188 ? -1.794 11.669 24.423 1.00 92.62 188 VAL A O 1
ATOM 1457 N N . LYS A 1 189 ? -3.460 12.947 23.625 1.00 90.81 189 LYS A N 1
ATOM 1458 C CA . LYS A 1 189 ? -3.939 13.407 24.944 1.00 90.81 189 LYS A CA 1
ATOM 1459 C C . LYS A 1 189 ? -4.257 12.255 25.902 1.00 90.81 189 LYS A C 1
ATOM 1461 O O . LYS A 1 189 ? -3.895 12.311 27.072 1.00 90.81 189 LYS A O 1
ATOM 1466 N N . ARG A 1 190 ? -4.901 11.188 25.412 1.00 94.50 190 ARG A N 1
ATOM 1467 C CA . ARG A 1 190 ? -5.232 10.000 26.224 1.00 94.50 190 ARG A CA 1
ATOM 1468 C C . ARG A 1 190 ? -4.025 9.118 26.531 1.00 94.50 190 ARG A C 1
ATOM 1470 O O . ARG A 1 190 ? -4.061 8.383 27.509 1.00 94.50 190 ARG A O 1
ATOM 1477 N N . SER A 1 191 ? -2.975 9.178 25.713 1.00 93.62 191 SER A N 1
ATOM 1478 C CA . SER A 1 191 ? -1.747 8.408 25.932 1.00 93.62 191 SER A CA 1
ATOM 1479 C C . SER A 1 191 ? -0.903 8.923 27.105 1.00 93.62 191 SER A C 1
ATOM 1481 O O . SER A 1 191 ? -0.047 8.193 27.599 1.00 93.62 191 SER A O 1
ATOM 1483 N N . GLY A 1 192 ? -1.122 10.171 27.545 1.00 94.56 192 GLY A N 1
ATOM 1484 C CA . GLY A 1 192 ? -0.319 10.817 28.590 1.00 94.56 192 GLY A CA 1
ATOM 1485 C C . GLY A 1 192 ? 1.127 11.114 28.171 1.00 94.56 192 GLY A C 1
ATOM 1486 O O . GLY A 1 192 ? 1.977 11.351 29.025 1.00 94.56 192 GLY A O 1
ATOM 1487 N N . ARG A 1 193 ? 1.426 11.067 26.867 1.00 94.94 193 ARG A N 1
ATOM 1488 C CA . ARG A 1 193 ? 2.745 11.336 26.278 1.00 94.94 193 ARG A CA 1
ATOM 1489 C C . ARG A 1 193 ? 2.664 12.532 25.335 1.00 94.94 193 ARG A C 1
ATOM 1491 O O . ARG A 1 193 ? 1.611 12.779 24.749 1.00 94.94 193 ARG A O 1
ATOM 1498 N N . SER A 1 194 ? 3.769 13.260 25.190 1.00 93.00 194 SER A N 1
ATOM 1499 C CA . SER A 1 194 ? 3.848 14.380 24.251 1.00 93.00 194 SER A CA 1
ATOM 1500 C C . SER A 1 194 ? 4.024 13.886 22.803 1.00 93.00 194 SER A C 1
ATOM 1502 O O . SER A 1 194 ? 4.449 12.746 22.597 1.00 93.00 194 SER A O 1
ATOM 1504 N N . PRO A 1 195 ? 3.700 14.693 21.780 1.00 91.38 195 PRO A N 1
ATOM 1505 C CA . PRO A 1 195 ? 4.004 14.360 20.386 1.00 91.38 195 PRO A CA 1
ATOM 1506 C C . PRO A 1 195 ? 5.485 14.021 20.151 1.00 91.38 195 PRO A C 1
ATOM 1508 O O . PRO A 1 195 ? 5.785 13.066 19.441 1.00 91.38 195 PRO A O 1
ATOM 1511 N N . GLU A 1 196 ? 6.402 14.729 20.813 1.00 93.50 196 GLU A N 1
ATOM 1512 C CA . GLU A 1 196 ? 7.858 14.552 20.699 1.00 93.50 196 GLU A CA 1
ATOM 1513 C C . GLU A 1 196 ? 8.318 13.204 21.265 1.00 93.50 196 GLU A C 1
ATOM 1515 O O . GLU A 1 196 ? 9.281 12.616 20.776 1.00 93.50 196 GLU A O 1
ATOM 1520 N N . TRP A 1 197 ? 7.617 12.677 22.277 1.00 94.44 197 TRP A N 1
ATOM 1521 C CA . TRP A 1 197 ? 7.858 11.321 22.772 1.00 94.44 197 TRP A CA 1
ATOM 1522 C C . TRP A 1 197 ? 7.623 10.290 21.666 1.00 94.44 197 TRP A C 1
ATOM 1524 O O . TRP A 1 197 ? 8.425 9.376 21.489 1.00 94.44 197 TRP A O 1
ATOM 1534 N N . TRP A 1 198 ? 6.528 10.435 20.916 1.00 93.31 198 TRP A N 1
ATOM 1535 C CA . TRP A 1 198 ? 6.196 9.528 19.818 1.00 93.31 198 TRP A CA 1
ATOM 1536 C C . TRP A 1 198 ? 7.141 9.698 18.634 1.00 93.31 198 TRP A C 1
ATOM 1538 O O . TRP A 1 198 ? 7.631 8.696 18.121 1.00 93.31 198 TRP A O 1
ATOM 1548 N N . ASP A 1 199 ? 7.442 10.939 18.263 1.00 94.31 199 ASP A N 1
ATOM 1549 C CA . ASP A 1 199 ? 8.439 11.273 17.244 1.00 94.31 199 ASP A CA 1
ATOM 1550 C C . ASP A 1 199 ? 9.796 10.604 17.538 1.00 94.31 199 ASP A C 1
ATOM 1552 O O . ASP A 1 199 ? 10.303 9.809 16.743 1.00 94.31 199 ASP A O 1
ATOM 1556 N N . SER A 1 200 ? 10.310 10.794 18.758 1.00 95.00 200 SER A N 1
ATOM 1557 C CA . SER A 1 200 ? 11.584 10.214 19.202 1.00 95.00 200 SER A CA 1
ATOM 1558 C C . SER A 1 200 ? 11.618 8.693 19.058 1.00 95.00 200 SER A C 1
ATOM 1560 O O . SER A 1 200 ? 12.637 8.136 18.653 1.00 95.00 200 SER A O 1
ATOM 1562 N N . TRP A 1 201 ? 10.512 8.001 19.355 1.00 95.12 201 TRP A N 1
ATOM 1563 C CA . TRP A 1 201 ? 10.412 6.553 19.158 1.00 95.12 201 TRP A CA 1
ATOM 1564 C C . TRP A 1 201 ? 10.425 6.159 17.685 1.00 95.12 201 TRP A C 1
ATOM 1566 O O . TRP A 1 201 ? 11.114 5.204 17.331 1.00 95.12 201 TRP A O 1
ATOM 1576 N N . VAL A 1 202 ? 9.694 6.874 16.829 1.00 93.31 202 VAL A N 1
ATOM 1577 C CA . VAL A 1 202 ? 9.667 6.587 15.388 1.00 93.31 202 VAL A CA 1
ATOM 1578 C C . VAL A 1 202 ? 11.062 6.765 14.793 1.00 93.31 202 VAL A C 1
ATOM 1580 O O . VAL A 1 202 ? 11.535 5.860 14.106 1.00 93.31 202 VAL A O 1
ATOM 1583 N N . ILE A 1 203 ? 11.748 7.867 15.110 1.00 92.50 203 ILE A N 1
ATOM 1584 C CA . ILE A 1 203 ? 13.117 8.124 14.643 1.00 92.50 203 ILE A CA 1
ATOM 1585 C C . ILE A 1 203 ? 14.084 7.084 15.207 1.00 92.50 203 ILE A C 1
ATOM 1587 O O . ILE A 1 203 ? 14.862 6.513 14.453 1.00 92.50 203 ILE A O 1
ATOM 1591 N N . THR A 1 204 ? 14.015 6.775 16.504 1.00 92.94 204 THR A N 1
ATOM 1592 C CA . THR A 1 204 ? 14.918 5.794 17.132 1.00 92.94 204 THR A CA 1
ATOM 1593 C C . THR A 1 204 ? 14.769 4.409 16.504 1.00 92.94 204 THR A C 1
ATOM 1595 O O . THR A 1 204 ? 15.768 3.749 16.210 1.00 92.94 204 THR A O 1
ATOM 1598 N N . LEU A 1 205 ? 13.533 3.963 16.264 1.00 91.44 205 LEU A N 1
ATOM 1599 C CA . LEU A 1 205 ? 13.262 2.692 15.593 1.00 91.44 205 LEU A CA 1
ATOM 1600 C C . LEU A 1 205 ? 13.747 2.716 14.143 1.00 91.44 205 LEU A C 1
ATOM 1602 O O . LEU A 1 205 ? 14.380 1.758 13.704 1.00 91.44 205 LEU A O 1
ATOM 1606 N N . TRP A 1 206 ? 13.487 3.804 13.417 1.00 90.31 206 TRP A N 1
ATOM 1607 C CA . TRP A 1 206 ? 13.939 3.972 12.040 1.00 90.31 206 TRP A CA 1
ATOM 1608 C C . TRP A 1 206 ? 15.467 3.938 11.926 1.00 90.31 206 TRP A C 1
ATOM 1610 O O . TRP A 1 206 ? 15.991 3.125 11.171 1.00 90.31 206 TRP A O 1
ATOM 1620 N N . VAL A 1 207 ? 16.180 4.746 12.715 1.00 86.75 207 VAL A N 1
ATOM 1621 C CA . VAL A 1 207 ? 17.651 4.797 12.733 1.00 86.75 207 VAL A CA 1
ATOM 1622 C C . VAL A 1 207 ? 18.224 3.434 13.102 1.00 86.75 207 VAL A C 1
ATOM 1624 O O . VAL A 1 207 ? 19.111 2.946 12.410 1.00 86.75 207 VAL A O 1
ATOM 1627 N N . SER A 1 208 ? 17.675 2.762 14.121 1.00 87.75 208 SER A N 1
ATOM 1628 C CA . SER A 1 208 ? 18.127 1.418 14.503 1.00 87.75 208 SER A CA 1
ATOM 1629 C C . SER A 1 208 ? 17.979 0.425 13.347 1.00 87.75 208 SER A C 1
ATOM 1631 O O . SER A 1 208 ? 18.926 -0.283 13.014 1.00 87.75 208 SER A O 1
ATOM 1633 N N . LEU A 1 209 ? 16.811 0.383 12.696 1.00 85.69 209 LEU A N 1
ATOM 1634 C CA . LEU A 1 209 ? 16.584 -0.491 11.543 1.00 85.69 209 LEU A CA 1
ATOM 1635 C C . LEU A 1 209 ? 17.518 -0.143 10.380 1.00 85.69 209 LEU A C 1
ATOM 1637 O O . LEU A 1 209 ? 18.120 -1.043 9.800 1.00 85.69 209 LEU A O 1
ATOM 1641 N N . ASN A 1 210 ? 17.672 1.139 10.056 1.00 84.69 210 ASN A N 1
ATOM 1642 C CA . ASN A 1 210 ? 18.534 1.580 8.968 1.00 84.69 210 ASN A CA 1
ATOM 1643 C C . ASN A 1 210 ? 19.995 1.157 9.206 1.00 84.69 210 ASN A C 1
ATOM 1645 O O . ASN A 1 210 ? 20.561 0.437 8.386 1.00 84.69 210 ASN A O 1
ATOM 1649 N N . THR A 1 211 ? 20.527 1.447 10.399 1.00 83.50 211 THR A N 1
ATOM 1650 C CA . THR A 1 211 ? 21.876 1.053 10.848 1.00 83.50 211 THR A CA 1
ATOM 1651 C C . THR A 1 211 ? 22.168 -0.424 10.570 1.00 83.50 211 THR A C 1
ATOM 1653 O O . THR A 1 211 ? 23.164 -0.780 9.940 1.00 83.50 211 THR A O 1
ATOM 1656 N N . PHE A 1 212 ? 21.283 -1.314 11.031 1.00 82.06 212 PHE A N 1
ATOM 1657 C CA . PHE A 1 212 ? 21.509 -2.758 10.945 1.00 82.06 212 PHE A CA 1
ATOM 1658 C C . PHE A 1 212 ? 21.136 -3.358 9.584 1.00 82.06 212 PHE A C 1
ATOM 1660 O O . PHE A 1 212 ? 21.545 -4.479 9.290 1.00 82.06 212 PHE A O 1
ATOM 1667 N N . THR A 1 213 ? 20.370 -2.652 8.748 1.00 78.44 213 THR A N 1
ATOM 1668 C CA . THR A 1 213 ? 20.021 -3.122 7.393 1.00 78.44 213 THR A CA 1
ATOM 1669 C C . THR A 1 213 ? 21.042 -2.709 6.335 1.00 78.44 213 THR A C 1
ATOM 1671 O O . THR A 1 213 ? 21.227 -3.435 5.348 1.00 78.44 213 THR A O 1
ATOM 1674 N N . GLU A 1 214 ? 21.720 -1.576 6.525 1.00 77.12 214 GLU A N 1
ATOM 1675 C CA . GLU A 1 214 ? 22.786 -1.110 5.633 1.00 77.12 214 GLU A CA 1
ATOM 1676 C C . GLU A 1 214 ? 24.129 -1.777 5.926 1.00 77.12 214 GLU A C 1
ATOM 1678 O O . GLU A 1 214 ? 24.893 -2.047 4.992 1.00 77.12 214 GLU A O 1
ATOM 1683 N N . HIS A 1 215 ? 24.373 -2.158 7.181 1.00 82.06 215 HIS A N 1
ATOM 1684 C CA . HIS A 1 215 ? 25.538 -2.951 7.534 1.00 82.06 215 HIS A CA 1
ATOM 1685 C C . HIS A 1 215 ? 25.417 -4.392 7.010 1.00 82.06 215 HIS A C 1
ATOM 1687 O O . HIS A 1 215 ? 24.675 -5.218 7.540 1.00 82.06 215 HIS A O 1
ATOM 1693 N N . ARG A 1 216 ? 26.169 -4.713 5.951 1.00 74.94 216 ARG A N 1
ATOM 1694 C CA . ARG A 1 216 ? 26.225 -6.063 5.346 1.00 74.94 216 ARG A CA 1
ATOM 1695 C C . ARG A 1 216 ? 27.607 -6.723 5.414 1.00 74.94 216 ARG A C 1
ATOM 1697 O O . ARG A 1 216 ? 27.796 -7.796 4.845 1.00 74.94 216 ARG A O 1
ATOM 1704 N N . GLY A 1 217 ? 28.578 -6.068 6.050 1.00 74.44 217 GLY A N 1
ATOM 1705 C CA . GLY A 1 217 ? 29.952 -6.555 6.200 1.00 74.44 217 GLY A CA 1
ATOM 1706 C C . GLY A 1 217 ? 30.186 -7.282 7.525 1.00 74.44 217 GLY A C 1
ATOM 1707 O O . GLY A 1 217 ? 29.326 -7.304 8.393 1.00 74.44 217 GLY A O 1
ATOM 1708 N N . SER A 1 218 ? 31.372 -7.867 7.697 1.00 77.94 218 SER A N 1
ATOM 1709 C CA . SER A 1 218 ? 31.823 -8.403 8.993 1.00 77.94 218 SER A CA 1
ATOM 1710 C C . SER A 1 218 ? 32.454 -7.337 9.897 1.00 77.94 218 SER A C 1
ATOM 1712 O O . SER A 1 218 ? 32.626 -7.560 11.094 1.00 77.94 218 SER A O 1
ATOM 1714 N N . THR A 1 219 ? 32.816 -6.185 9.328 1.00 85.75 219 THR A N 1
ATOM 1715 C CA . THR A 1 219 ? 33.469 -5.070 10.018 1.00 85.75 219 THR A CA 1
ATOM 1716 C C . THR A 1 219 ? 32.769 -3.767 9.682 1.00 85.75 219 THR A C 1
ATOM 1718 O O . THR A 1 219 ? 32.471 -3.515 8.514 1.00 85.75 219 THR A O 1
ATOM 1721 N N . TRP A 1 220 ? 32.558 -2.924 10.687 1.00 85.00 220 TRP A N 1
ATOM 1722 C CA . TRP A 1 220 ? 32.053 -1.569 10.494 1.00 85.00 220 TRP A CA 1
ATOM 1723 C C . TRP A 1 220 ? 33.070 -0.714 9.739 1.00 85.00 220 TRP A C 1
ATOM 1725 O O . TRP A 1 220 ? 34.275 -0.779 9.989 1.00 85.00 220 TRP A O 1
ATOM 1735 N N . SER A 1 221 ? 32.574 0.093 8.815 1.00 82.81 221 SER A N 1
ATOM 1736 C CA . SER A 1 221 ? 33.347 0.982 7.959 1.00 82.81 221 SER A CA 1
ATOM 1737 C C . SER A 1 221 ? 32.836 2.418 8.068 1.00 82.81 221 SER A C 1
ATOM 1739 O O . SER A 1 221 ? 31.726 2.675 8.528 1.00 82.81 221 SER A O 1
ATOM 1741 N N . VAL A 1 222 ? 33.633 3.381 7.596 1.00 81.62 222 VAL A N 1
ATOM 1742 C CA . VAL A 1 222 ? 33.223 4.798 7.556 1.00 81.62 222 VAL A CA 1
ATOM 1743 C C . VAL A 1 222 ? 31.963 4.995 6.708 1.00 81.62 222 VAL A C 1
ATOM 1745 O O . VAL A 1 222 ? 31.154 5.863 7.015 1.00 81.62 222 VAL A O 1
ATOM 1748 N N . LYS A 1 223 ? 31.759 4.153 5.688 1.00 74.31 223 LYS A N 1
ATOM 1749 C CA . LYS A 1 223 ? 30.539 4.154 4.880 1.00 74.31 223 LYS A CA 1
ATOM 1750 C C . LYS A 1 223 ? 29.301 3.869 5.733 1.00 74.31 223 LYS A C 1
ATOM 1752 O O . LYS A 1 223 ? 28.303 4.556 5.572 1.00 74.31 223 LYS A O 1
ATOM 1757 N N . ASP A 1 224 ? 29.372 2.918 6.662 1.00 74.88 224 ASP A N 1
ATOM 1758 C CA . ASP A 1 224 ? 28.239 2.600 7.540 1.00 74.88 224 ASP A CA 1
ATOM 1759 C C . ASP A 1 224 ? 27.862 3.807 8.423 1.00 74.88 224 ASP A C 1
ATOM 1761 O O . ASP A 1 224 ? 26.682 4.077 8.621 1.00 74.88 224 ASP A O 1
ATOM 1765 N N . MET A 1 225 ? 28.846 4.606 8.862 1.00 71.75 225 MET A N 1
ATOM 1766 C CA . MET A 1 225 ? 28.601 5.840 9.628 1.00 71.75 225 MET A CA 1
ATOM 1767 C C . MET A 1 225 ? 28.056 7.008 8.794 1.00 71.75 225 MET A C 1
ATOM 1769 O O . MET A 1 225 ? 27.569 7.975 9.362 1.00 71.75 225 MET A O 1
ATOM 1773 N N . GLN A 1 226 ? 28.176 6.972 7.464 1.00 69.94 226 GLN A N 1
ATOM 1774 C CA . GLN A 1 226 ? 27.622 8.017 6.592 1.00 69.94 226 GLN A CA 1
ATOM 1775 C C . GLN A 1 226 ? 26.140 7.803 6.288 1.00 69.94 226 GLN A C 1
ATOM 1777 O O . GLN A 1 226 ? 25.469 8.743 5.863 1.00 69.94 226 GLN A O 1
ATOM 1782 N N . HIS A 1 227 ? 25.654 6.575 6.458 1.00 62.97 227 HIS A N 1
ATOM 1783 C CA . HIS A 1 227 ? 24.275 6.217 6.160 1.00 62.97 227 HIS A CA 1
ATOM 1784 C C . HIS A 1 227 ? 23.432 5.937 7.420 1.00 62.97 227 HIS A C 1
ATOM 1786 O O . HIS A 1 227 ? 22.210 5.929 7.324 1.00 62.97 227 HIS A O 1
ATOM 1792 N N . THR A 1 228 ? 24.064 5.803 8.593 1.00 58.69 228 THR A N 1
ATOM 1793 C CA . THR A 1 228 ? 23.426 5.674 9.918 1.00 58.69 228 THR A CA 1
ATOM 1794 C C . THR A 1 228 ? 23.172 7.031 10.569 1.00 58.69 228 THR A C 1
ATOM 1796 O O . THR A 1 228 ? 22.065 7.218 11.125 1.00 58.69 228 THR A O 1
#